Protein AF-A0A7T4QZQ2-F1 (afdb_monomer)

Secondary structure (DSSP, 8-state):
---PPPPPPPHHHHHHHHHHHHHHHHHHHHHHHTGGG-S-HHHHHHHHHHHHHHHTT--HHHHHHHHHHHHHHHHHHHHHHHHHHHHHHHHHHHHHHHHSPPGGG-HHHHHHHHHHHHTT--HHHHHHHHHHHHTHHHHHHHHHHHHHHHHHHHHHHHTTTHHHHHTTHHHHHHHHHHHTTS-SSPP--

Sequence (189 aa):
MVSLAAEPLSSNDVKKWSETRIETHKLQNRFRAQADQYDDVVVAFFAARDRYLQQVGYTRARFEDHERRISEAHDYILNRSDAIADKQERDATLAEAKAAPDPALDPETQEMIAMMRQVGTSEAEIQKMLDAMRRVPDVIAQSNAMMDDVDDQLYARVAPDIPAVEQWREELAMLYDWLAGNRADPPSL

Radius of gyration: 27.15 Å; Cα contacts (8 Å, |Δi|>4): 109; chains: 1; bounding box: 56×38×69 Å

Structure (mmCIF, N/CA/C/O backbone):
data_AF-A0A7T4QZQ2-F1
#
_entry.id   AF-A0A7T4QZQ2-F1
#
loop_
_atom_site.group_PDB
_atom_site.id
_atom_site.type_symbol
_atom_site.label_atom_id
_atom_site.label_alt_id
_atom_site.label_comp_id
_atom_site.label_asym_id
_atom_site.label_entity_id
_atom_site.label_seq_id
_atom_site.pdbx_PDB_ins_code
_atom_site.Cartn_x
_atom_site.Cartn_y
_atom_site.Cartn_z
_atom_site.occupancy
_atom_site.B_iso_or_equiv
_atom_site.auth_seq_id
_atom_site.auth_comp_id
_atom_site.auth_asym_id
_atom_site.auth_atom_id
_atom_site.pdbx_PDB_model_num
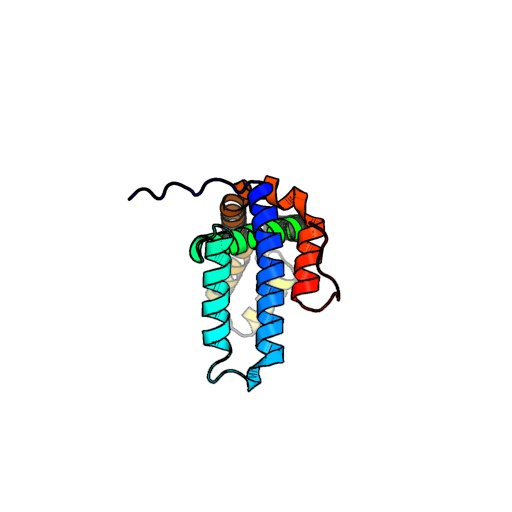ATOM 1 N N . MET A 1 1 ? -25.259 7.387 -9.665 1.00 35.59 1 MET A N 1
ATOM 2 C CA . MET A 1 1 ? -25.071 8.032 -8.349 1.00 35.59 1 MET A CA 1
ATOM 3 C C . MET A 1 1 ? -23.646 8.534 -8.314 1.00 35.59 1 MET A C 1
ATOM 5 O O . MET A 1 1 ? -22.751 7.746 -8.580 1.00 35.59 1 MET A O 1
ATOM 9 N N . VAL A 1 2 ? -23.444 9.832 -8.111 1.00 34.16 2 VAL A N 1
ATOM 10 C CA . VAL A 1 2 ? -22.102 10.399 -7.945 1.00 34.16 2 VAL A CA 1
ATOM 11 C C . VAL A 1 2 ? -21.615 9.932 -6.577 1.00 34.16 2 VAL A C 1
ATOM 13 O O . VAL A 1 2 ? -22.235 10.269 -5.571 1.00 34.16 2 VAL A O 1
ATOM 16 N N . SER A 1 3 ? -20.580 9.094 -6.541 1.00 36.69 3 SER A N 1
ATOM 17 C CA . SER A 1 3 ? -19.872 8.794 -5.299 1.00 36.69 3 SER A CA 1
ATOM 18 C C . SER A 1 3 ? -19.227 10.100 -4.852 1.00 36.69 3 SER A C 1
ATOM 20 O O . SER A 1 3 ? -18.252 10.537 -5.458 1.00 36.69 3 SER A O 1
ATOM 22 N N . LEU A 1 4 ? -19.817 10.777 -3.865 1.00 46.78 4 LEU A N 1
ATOM 23 C CA . LEU A 1 4 ? -19.132 11.863 -3.170 1.00 46.78 4 LEU A CA 1
ATOM 24 C C . LEU A 1 4 ? -17.845 11.254 -2.611 1.00 46.78 4 LEU A C 1
ATOM 26 O O . LEU A 1 4 ? -17.905 10.238 -1.916 1.00 46.78 4 LEU A O 1
ATOM 30 N N . ALA A 1 5 ? -16.693 11.803 -2.995 1.00 59.66 5 ALA A N 1
ATOM 31 C CA . ALA A 1 5 ? -15.424 11.400 -2.408 1.00 59.66 5 ALA A CA 1
ATOM 32 C C . ALA A 1 5 ? -15.560 11.506 -0.883 1.00 59.66 5 ALA A C 1
ATOM 34 O O . ALA A 1 5 ? -16.079 12.507 -0.383 1.00 59.66 5 ALA A O 1
ATOM 35 N N . ALA A 1 6 ? -15.187 10.445 -0.164 1.00 73.94 6 ALA A N 1
ATOM 36 C CA . ALA A 1 6 ? -15.257 10.441 1.289 1.00 73.94 6 ALA A CA 1
ATOM 37 C C . ALA A 1 6 ? -14.428 11.612 1.835 1.00 73.94 6 ALA A C 1
ATOM 39 O O . ALA A 1 6 ? -13.352 11.904 1.311 1.00 73.94 6 ALA A O 1
ATOM 40 N N . GLU A 1 7 ? -14.932 12.291 2.866 1.00 89.19 7 GLU A N 1
ATOM 41 C CA . GLU A 1 7 ? -14.192 13.386 3.493 1.00 89.19 7 GLU A CA 1
ATOM 42 C C . GLU A 1 7 ? -12.823 12.884 3.995 1.00 89.19 7 GLU A C 1
ATOM 44 O O . GLU A 1 7 ? -12.735 11.738 4.468 1.00 89.19 7 GLU A O 1
ATOM 49 N N . PRO A 1 8 ? -11.757 13.701 3.884 1.00 95.75 8 PRO A N 1
ATOM 50 C CA . PRO A 1 8 ? -10.449 13.381 4.451 1.00 95.75 8 PRO A CA 1
ATOM 51 C C . PRO A 1 8 ? -10.553 13.043 5.941 1.00 95.75 8 PRO A C 1
ATOM 53 O O . PRO A 1 8 ? -11.352 13.648 6.659 1.00 95.75 8 PRO A O 1
ATOM 56 N N . LEU A 1 9 ? -9.746 12.093 6.415 1.00 97.12 9 LEU A N 1
ATOM 57 C CA . LEU A 1 9 ? -9.678 11.777 7.838 1.00 97.12 9 LEU A CA 1
ATOM 58 C C . LEU A 1 9 ? -9.201 12.998 8.626 1.00 97.12 9 LEU A C 1
ATOM 60 O O . LEU A 1 9 ? -8.276 13.702 8.225 1.00 97.12 9 LEU A O 1
ATOM 64 N N . SER A 1 10 ? -9.807 13.228 9.789 1.00 97.38 10 SER A N 1
ATOM 65 C CA . SER A 1 10 ? -9.272 14.160 10.777 1.00 97.38 10 SER A CA 1
ATOM 66 C C . SER A 1 10 ? -8.335 13.445 11.754 1.00 97.38 10 SER A C 1
ATOM 68 O O . SER A 1 10 ? -8.429 12.237 11.966 1.00 97.38 10 SER A O 1
ATOM 70 N N . SER A 1 11 ? -7.475 14.201 12.440 1.00 96.75 11 SER A N 1
ATOM 71 C CA . SER A 1 11 ? -6.643 13.666 13.533 1.00 96.75 11 SER A CA 1
ATOM 72 C C . SER A 1 11 ? -7.493 12.993 14.629 1.00 96.75 11 SER A C 1
ATOM 74 O O . SER A 1 11 ? -7.117 11.962 15.185 1.00 96.75 11 SER A O 1
ATOM 76 N N . ASN A 1 12 ? -8.704 13.507 14.877 1.00 97.00 12 ASN A N 1
ATOM 77 C CA . ASN A 1 12 ? -9.645 12.901 15.818 1.00 97.00 12 ASN A CA 1
ATOM 78 C C . ASN A 1 12 ? -10.234 11.573 15.308 1.00 97.00 12 ASN A C 1
ATOM 80 O O . ASN A 1 12 ? -10.523 10.693 16.115 1.00 97.00 12 ASN A O 1
ATOM 84 N N . ASP A 1 13 ? -10.399 11.398 13.993 1.00 97.75 13 ASP A N 1
ATOM 85 C CA . ASP A 1 13 ? -10.819 10.114 13.420 1.00 97.75 13 ASP A CA 1
ATOM 86 C C . ASP A 1 13 ? -9.746 9.039 13.608 1.00 97.75 13 ASP A C 1
ATOM 88 O O . ASP A 1 13 ? -10.092 7.900 13.927 1.00 97.75 13 ASP A O 1
ATOM 92 N N . VAL A 1 14 ? -8.466 9.408 13.461 1.00 98.12 14 VAL A N 1
ATOM 93 C CA . VAL A 1 14 ? -7.322 8.517 13.716 1.00 98.12 14 VAL A CA 1
ATOM 94 C C . VAL A 1 14 ? -7.268 8.144 15.194 1.00 98.12 14 VAL A C 1
ATOM 96 O O . VAL A 1 14 ? -7.277 6.958 15.518 1.00 98.12 14 VAL A O 1
ATOM 99 N N . LYS A 1 15 ? -7.329 9.132 16.099 1.00 97.88 15 LYS A N 1
ATOM 100 C CA . LYS A 1 15 ? -7.370 8.888 17.549 1.00 97.88 15 LYS A CA 1
ATOM 101 C C . LYS A 1 15 ? -8.507 7.944 17.939 1.00 97.88 15 LYS A C 1
ATOM 103 O O . LYS A 1 15 ? -8.277 6.911 18.567 1.00 97.88 15 LYS A O 1
ATOM 108 N N . LYS A 1 16 ? -9.735 8.277 17.529 1.00 97.88 16 LYS A N 1
ATOM 109 C CA . LYS A 1 16 ? -10.936 7.508 17.870 1.00 97.88 16 LYS A CA 1
ATOM 110 C C . LYS A 1 16 ? -10.854 6.079 17.335 1.00 97.88 16 LYS A C 1
ATOM 112 O O . LYS A 1 16 ? -11.243 5.138 18.034 1.00 97.88 16 LYS A O 1
ATOM 117 N N . TRP A 1 17 ? -10.370 5.901 16.105 1.00 98.38 17 TRP A N 1
ATOM 118 C CA . TRP A 1 17 ? -10.170 4.574 15.532 1.00 98.38 17 TRP A CA 1
ATOM 119 C C . TRP A 1 17 ? -9.147 3.775 16.342 1.00 98.38 17 TRP A C 1
ATOM 121 O O . TRP A 1 17 ? -9.448 2.646 16.725 1.00 98.38 17 TRP A O 1
ATOM 131 N N . SER A 1 18 ? -8.000 4.368 16.676 1.00 98.38 18 SER A N 1
ATOM 132 C CA . SER A 1 18 ? -6.930 3.707 17.425 1.00 98.38 18 SER A CA 1
ATOM 133 C C . SER A 1 18 ? -7.387 3.268 18.824 1.00 98.38 18 SER A C 1
ATOM 135 O O . SER A 1 18 ? -7.202 2.108 19.196 1.00 98.38 18 SER A O 1
ATOM 137 N N . GLU A 1 19 ? -8.086 4.131 19.570 1.00 98.00 19 GLU A N 1
ATOM 138 C CA . GLU A 1 19 ? -8.694 3.781 20.866 1.00 98.00 19 GLU A CA 1
ATOM 139 C C . GLU A 1 19 ? -9.699 2.624 20.724 1.00 98.00 19 GLU A C 1
ATOM 141 O O . GLU A 1 19 ? -9.667 1.641 21.470 1.00 98.00 19 GLU A O 1
ATOM 146 N N . THR A 1 20 ? -10.558 2.694 19.705 1.00 98.38 20 THR A N 1
ATOM 147 C CA . THR A 1 20 ? -11.547 1.646 19.414 1.00 98.38 20 THR A CA 1
ATOM 148 C C . THR A 1 20 ? -10.864 0.330 19.020 1.00 98.38 20 THR A C 1
ATOM 150 O O . THR A 1 20 ? -11.303 -0.757 19.414 1.00 98.38 20 THR A O 1
ATOM 153 N N . ARG A 1 21 ? -9.760 0.384 18.267 1.00 98.25 21 ARG A N 1
ATOM 154 C CA . ARG A 1 21 ? -8.992 -0.793 17.849 1.00 98.25 21 ARG A CA 1
ATOM 155 C C . ARG A 1 21 ? -8.341 -1.486 19.042 1.00 98.25 21 ARG A C 1
ATOM 157 O O . ARG A 1 21 ? -8.390 -2.717 19.111 1.00 98.25 21 ARG A O 1
ATOM 164 N N . ILE A 1 22 ? -7.816 -0.717 19.997 1.00 98.19 22 ILE A N 1
ATOM 165 C CA . ILE A 1 22 ? -7.279 -1.235 21.261 1.00 98.19 22 ILE A CA 1
ATOM 166 C C . ILE A 1 22 ? -8.357 -2.000 22.028 1.00 98.19 22 ILE A C 1
ATOM 168 O O . ILE A 1 22 ? -8.152 -3.156 22.404 1.00 98.19 22 ILE A O 1
ATOM 172 N N . GLU A 1 23 ? -9.527 -1.399 22.227 1.00 98.06 23 GLU A N 1
ATOM 173 C CA . GLU A 1 23 ? -10.595 -2.024 23.011 1.00 98.06 23 GLU A CA 1
ATOM 174 C C . GLU A 1 23 ? -11.196 -3.252 22.318 1.00 98.06 23 GLU A C 1
ATOM 176 O O . GLU A 1 23 ? -11.445 -4.273 22.964 1.00 98.06 23 GLU A O 1
ATOM 181 N N . THR A 1 24 ? -11.350 -3.222 20.993 1.00 98.00 24 THR A N 1
ATOM 182 C CA . THR A 1 24 ? -11.796 -4.400 20.232 1.00 98.00 24 THR A CA 1
ATOM 183 C C . THR A 1 24 ? -10.759 -5.527 20.234 1.00 98.00 24 THR A C 1
ATOM 185 O O . THR A 1 24 ? -11.146 -6.695 20.268 1.00 98.00 24 THR A O 1
ATOM 188 N N . HIS A 1 25 ? -9.458 -5.218 20.270 1.00 97.62 25 HIS A N 1
ATOM 189 C CA . HIS A 1 25 ? -8.406 -6.227 20.434 1.00 97.62 25 HIS A CA 1
ATOM 190 C C . HIS A 1 25 ? -8.401 -6.829 21.848 1.00 97.62 25 HIS A C 1
ATOM 192 O O . HIS A 1 25 ? -8.364 -8.050 22.005 1.00 97.62 25 HIS A O 1
ATOM 198 N N . LYS A 1 26 ? -8.542 -6.006 22.897 1.00 97.06 26 LYS A N 1
ATOM 199 C CA . LYS A 1 26 ? -8.729 -6.501 24.273 1.00 97.06 26 LYS A CA 1
ATOM 200 C C . LYS A 1 26 ? -9.968 -7.392 24.379 1.00 97.06 26 LYS A C 1
ATOM 202 O O . LYS A 1 26 ? -9.917 -8.446 25.010 1.00 97.06 26 LYS A O 1
ATOM 207 N N . LEU A 1 27 ? -11.073 -6.996 23.742 1.00 97.69 27 LEU A N 1
ATOM 208 C CA . LEU A 1 27 ? -12.294 -7.795 23.663 1.00 97.69 27 LEU A CA 1
ATOM 209 C C . LEU A 1 27 ? -12.018 -9.151 23.002 1.00 97.69 27 LEU A C 1
ATOM 211 O O . LEU A 1 27 ? -12.367 -10.175 23.581 1.00 97.69 27 LEU A O 1
ATOM 215 N N . GLN A 1 28 ? -11.339 -9.168 21.853 1.00 97.25 28 GLN A N 1
ATOM 216 C CA . GLN A 1 28 ? -10.946 -10.396 21.158 1.00 97.25 28 GLN A CA 1
ATOM 217 C C . GLN A 1 28 ? -10.132 -11.328 22.065 1.00 97.25 28 GLN A C 1
ATOM 219 O O . GLN A 1 28 ? -10.443 -12.515 22.166 1.00 97.25 28 GLN A O 1
ATOM 224 N N . ASN A 1 29 ? -9.140 -10.789 22.778 1.00 95.81 29 ASN A N 1
ATOM 225 C CA . ASN A 1 29 ? -8.300 -11.569 23.687 1.00 95.81 29 ASN A CA 1
ATOM 226 C C . ASN A 1 29 ? -9.095 -12.142 24.870 1.00 95.81 29 ASN A C 1
ATOM 228 O O . ASN A 1 29 ? -8.867 -13.291 25.247 1.00 95.81 29 ASN A O 1
ATOM 232 N N . ARG A 1 30 ? -10.075 -11.403 25.415 1.00 97.25 30 ARG A N 1
ATOM 233 C CA . ARG A 1 30 ? -10.984 -11.930 26.452 1.00 97.25 30 ARG A CA 1
ATOM 234 C C . ARG A 1 30 ? -11.826 -13.097 25.944 1.00 97.25 30 ARG A C 1
ATOM 236 O O . ARG A 1 30 ? -11.889 -14.119 26.617 1.00 97.25 30 ARG A O 1
ATOM 243 N N . PHE A 1 31 ? -12.428 -12.965 24.762 1.00 97.75 31 PHE A N 1
ATOM 244 C CA . PHE A 1 31 ? -13.213 -14.046 24.157 1.00 97.75 31 PHE A CA 1
ATOM 245 C C . PHE A 1 31 ? -12.347 -15.277 23.884 1.00 97.75 31 PHE A C 1
ATOM 247 O O . PHE A 1 31 ? -12.744 -16.388 24.211 1.00 97.75 31 PHE A O 1
ATOM 254 N N . ARG A 1 32 ? -11.124 -15.082 23.378 1.00 95.06 32 ARG A N 1
ATOM 255 C CA . ARG A 1 32 ? -10.160 -16.171 23.179 1.00 95.06 32 ARG A CA 1
ATOM 256 C C . ARG A 1 32 ? -9.792 -16.878 24.489 1.00 95.06 32 ARG A C 1
ATOM 258 O O . ARG A 1 32 ? -9.688 -18.099 24.497 1.00 95.06 32 ARG A O 1
ATOM 265 N N . ALA A 1 33 ? -9.597 -16.136 25.579 1.00 96.62 33 ALA A N 1
ATOM 266 C CA . ALA A 1 33 ? -9.272 -16.700 26.891 1.00 96.62 33 ALA A CA 1
ATOM 267 C C . ALA A 1 33 ? -10.441 -17.462 27.544 1.00 96.62 33 ALA A C 1
ATOM 269 O O . ALA A 1 33 ? -10.207 -18.287 28.419 1.00 96.62 33 ALA A O 1
ATOM 270 N N . GLN A 1 34 ? -11.676 -17.182 27.124 1.00 96.12 34 GLN A N 1
ATOM 271 C CA . GLN A 1 34 ? -12.913 -17.787 27.633 1.00 96.12 34 GLN A CA 1
ATOM 272 C C . GLN A 1 34 ? -13.595 -18.657 26.571 1.00 96.12 34 GLN A C 1
ATOM 274 O O . GLN A 1 34 ? -14.813 -18.820 26.593 1.00 96.12 34 GLN A O 1
ATOM 279 N N . ALA A 1 35 ? -12.839 -19.152 25.587 1.00 95.56 35 ALA A N 1
ATOM 280 C CA . ALA A 1 35 ? -13.405 -19.820 24.417 1.00 95.56 35 ALA A CA 1
ATOM 281 C C . ALA A 1 35 ? -14.231 -21.067 24.778 1.00 95.56 35 ALA A C 1
ATOM 283 O O . ALA A 1 35 ? -15.166 -21.400 24.062 1.00 95.56 35 ALA A O 1
ATOM 284 N N . ASP A 1 36 ? -13.922 -21.711 25.903 1.00 97.00 36 ASP A N 1
ATOM 285 C CA . ASP A 1 36 ? -14.636 -22.856 26.473 1.00 97.00 36 ASP A CA 1
ATOM 286 C C . ASP A 1 36 ? -16.057 -22.531 26.969 1.00 97.00 36 ASP A C 1
ATOM 288 O O . ASP A 1 36 ? -16.857 -23.439 27.178 1.00 97.00 36 ASP A O 1
ATOM 292 N N . GLN A 1 37 ? -16.390 -21.249 27.137 1.00 96.25 37 GLN A N 1
ATOM 293 C CA . GLN A 1 37 ? -17.698 -20.788 27.617 1.00 96.25 37 GLN A CA 1
ATOM 294 C C . GLN A 1 37 ? -18.712 -20.552 26.489 1.00 96.25 37 GLN A C 1
ATOM 296 O O . GLN A 1 37 ? -19.849 -20.162 26.761 1.00 96.25 37 GLN A O 1
ATOM 301 N N . TYR A 1 38 ? -18.313 -20.748 25.230 1.00 95.00 38 TYR A N 1
ATOM 302 C CA . TYR A 1 38 ? -19.130 -20.448 24.059 1.00 95.00 38 TYR A CA 1
ATOM 303 C C . TYR A 1 38 ? -19.175 -21.644 23.109 1.00 95.00 38 TYR A C 1
ATOM 305 O O . TYR A 1 38 ? -18.139 -22.220 22.790 1.00 95.00 38 TYR A O 1
ATOM 313 N N . ASP A 1 39 ? -20.361 -21.944 22.575 1.00 94.44 39 ASP A N 1
ATOM 314 C CA . ASP A 1 39 ? -20.509 -22.929 21.493 1.00 94.44 39 ASP A CA 1
ATOM 315 C C . ASP A 1 39 ? -19.784 -22.467 20.215 1.00 94.44 39 ASP A C 1
ATOM 317 O O . ASP A 1 39 ? -19.160 -23.259 19.514 1.00 94.44 39 ASP A O 1
ATOM 321 N N . ASP A 1 40 ? -19.842 -21.159 19.936 1.00 96.56 40 ASP A N 1
ATOM 322 C CA . ASP A 1 40 ? -19.108 -20.499 18.857 1.00 96.56 40 ASP A CA 1
ATOM 323 C C . ASP A 1 40 ? -18.536 -19.161 19.351 1.00 96.56 40 ASP A C 1
ATOM 325 O O . ASP A 1 40 ? -19.195 -18.113 19.353 1.00 96.56 40 ASP A O 1
ATOM 329 N N . VAL A 1 41 ? -17.276 -19.203 19.791 1.00 96.62 41 VAL A N 1
ATOM 330 C CA . VAL A 1 41 ? -16.543 -18.029 20.288 1.00 96.62 41 VAL A CA 1
ATOM 331 C C . VAL A 1 41 ? -16.380 -16.941 19.220 1.00 96.62 41 VAL A C 1
ATOM 333 O O . VAL A 1 41 ? -16.315 -15.757 19.556 1.00 96.62 41 VAL A O 1
ATOM 336 N N . VAL A 1 42 ? -16.343 -17.308 17.935 1.00 96.25 42 VAL A N 1
ATOM 337 C CA . VAL A 1 42 ? -16.152 -16.362 16.829 1.00 96.25 42 VAL A CA 1
ATOM 338 C C . VAL A 1 42 ? -17.422 -15.542 16.632 1.00 96.25 42 VAL A C 1
ATOM 340 O O . VAL A 1 42 ? -17.364 -14.310 16.630 1.00 96.25 42 VAL A O 1
ATOM 343 N N . VAL A 1 43 ? -18.579 -16.203 16.539 1.00 97.19 43 VAL A N 1
ATOM 344 C CA . VAL A 1 43 ? -19.884 -15.528 16.443 1.00 97.19 43 VAL A CA 1
ATOM 345 C C . VAL A 1 43 ? -20.136 -14.660 17.676 1.00 97.19 43 VAL A C 1
ATOM 347 O O . VAL A 1 43 ? -20.549 -13.503 17.543 1.00 97.19 43 VAL A O 1
ATOM 350 N N . ALA A 1 44 ? -19.835 -15.177 18.871 1.00 97.19 44 ALA A N 1
ATOM 351 C CA . ALA A 1 44 ? -20.013 -14.439 20.116 1.00 97.19 44 ALA A CA 1
ATOM 352 C C . ALA A 1 44 ? -19.133 -13.173 20.173 1.00 97.19 44 ALA A C 1
ATOM 354 O O . ALA A 1 44 ? -19.620 -12.097 20.537 1.00 97.19 44 ALA A O 1
ATOM 355 N N . PHE A 1 45 ? -17.871 -13.269 19.737 1.00 97.69 45 PHE A N 1
ATOM 356 C CA . PHE A 1 45 ? -16.967 -12.125 19.634 1.00 97.69 45 PHE A CA 1
ATOM 357 C C . PHE A 1 45 ? -17.489 -11.062 18.662 1.00 97.69 45 PHE A C 1
ATOM 359 O O . PHE A 1 45 ? -17.565 -9.892 19.037 1.00 97.69 45 PHE A O 1
ATOM 366 N N . PHE A 1 46 ? -17.870 -11.433 17.435 1.00 96.62 46 PHE A N 1
ATOM 367 C CA . PHE A 1 46 ? -18.340 -10.451 16.451 1.00 96.62 46 PHE A CA 1
ATOM 368 C C . PHE A 1 46 ? -19.630 -9.756 16.903 1.00 96.62 46 PHE A C 1
ATOM 370 O O . PHE A 1 46 ? -19.741 -8.539 16.762 1.00 96.62 46 PHE A O 1
ATOM 377 N N . ALA A 1 47 ? -20.554 -10.481 17.542 1.00 97.06 47 ALA A N 1
ATOM 378 C CA . ALA A 1 47 ? -21.748 -9.879 18.132 1.00 97.06 47 ALA A CA 1
ATOM 379 C C . ALA A 1 47 ? -21.405 -8.871 19.246 1.00 97.06 47 ALA A C 1
ATOM 381 O O . ALA A 1 47 ? -22.012 -7.801 19.330 1.00 97.06 47 ALA A O 1
ATOM 382 N N . ALA A 1 48 ? -20.426 -9.183 20.101 1.00 97.94 48 ALA A N 1
ATOM 383 C CA . ALA A 1 48 ? -19.966 -8.268 21.143 1.00 97.94 48 ALA A CA 1
ATOM 384 C C . ALA A 1 48 ? -19.229 -7.050 20.564 1.00 97.94 48 ALA A C 1
ATOM 386 O O . ALA A 1 48 ? -19.446 -5.926 21.021 1.00 97.94 48 ALA A O 1
ATOM 387 N N . ARG A 1 49 ? -18.400 -7.257 19.535 1.00 98.06 49 ARG A N 1
ATOM 388 C CA . ARG A 1 49 ? -17.674 -6.196 18.833 1.00 98.06 49 ARG A CA 1
ATOM 389 C C . ARG A 1 49 ? -18.638 -5.211 18.189 1.00 98.06 49 ARG A C 1
ATOM 391 O O . ARG A 1 49 ? -18.499 -4.015 18.408 1.00 98.06 49 ARG A O 1
ATOM 398 N N . ASP A 1 50 ? -19.637 -5.696 17.459 1.00 97.81 50 ASP A N 1
ATOM 399 C CA . ASP A 1 50 ? -20.601 -4.831 16.776 1.00 97.81 50 ASP A CA 1
ATOM 400 C C . ASP A 1 50 ? -21.429 -4.004 17.774 1.00 97.81 50 ASP A C 1
ATOM 402 O O . ASP A 1 50 ? -21.657 -2.815 17.548 1.00 97.81 50 ASP A O 1
ATOM 406 N N . ARG A 1 51 ? -21.801 -4.583 18.926 1.00 98.19 51 ARG A N 1
ATOM 407 C CA . ARG A 1 51 ? -22.432 -3.830 20.027 1.00 98.19 51 ARG A CA 1
ATOM 408 C C . ARG A 1 51 ? -21.513 -2.742 20.579 1.00 98.19 51 ARG A C 1
ATOM 410 O O . ARG A 1 51 ? -21.966 -1.619 20.781 1.00 98.19 51 ARG A O 1
ATOM 417 N N . TYR A 1 52 ? -20.241 -3.058 20.817 1.00 98.44 52 TYR A N 1
ATOM 418 C CA . TYR A 1 52 ? -19.271 -2.078 21.304 1.00 98.44 52 TYR A CA 1
ATOM 419 C C . TYR A 1 52 ? -19.069 -0.936 20.298 1.00 98.44 52 TYR A C 1
ATOM 421 O O . TYR A 1 52 ? -19.148 0.229 20.678 1.00 98.44 52 TYR A O 1
ATOM 429 N N . LEU A 1 53 ? -18.900 -1.255 19.009 1.00 98.38 53 LEU A N 1
ATOM 430 C CA . LEU A 1 53 ? -18.774 -0.257 17.943 1.00 98.38 53 LEU A CA 1
ATOM 431 C C . LEU A 1 53 ? -19.969 0.704 17.938 1.00 98.38 53 LEU A C 1
ATOM 433 O O . LEU A 1 53 ? -19.772 1.918 17.929 1.00 98.38 53 LEU A O 1
ATOM 437 N N . GLN A 1 54 ? -21.197 0.186 18.039 1.00 97.75 54 GLN A N 1
ATOM 438 C CA . GLN A 1 54 ? -22.400 1.021 18.122 1.00 97.75 54 GLN A CA 1
ATOM 439 C C . GLN A 1 54 ? -22.387 1.955 19.341 1.00 97.75 54 GLN A C 1
ATOM 441 O O . GLN A 1 54 ? -22.737 3.127 19.209 1.00 97.75 54 GLN A O 1
ATOM 446 N N . GLN A 1 55 ? -21.945 1.476 20.509 1.00 98.12 55 GLN A N 1
ATOM 447 C CA . GLN A 1 55 ? -21.863 2.282 21.736 1.00 98.12 55 GLN A CA 1
ATOM 448 C C . GLN A 1 55 ? -20.886 3.455 21.612 1.00 98.12 55 GLN A C 1
ATOM 450 O O . GLN A 1 55 ? -21.162 4.534 22.129 1.00 98.12 55 GLN A O 1
ATOM 455 N N . VAL A 1 56 ? -19.772 3.271 20.899 1.00 97.62 56 VAL A N 1
ATOM 456 C CA . VAL A 1 56 ? -18.782 4.335 20.660 1.00 97.62 56 VAL A CA 1
ATOM 457 C C . VAL A 1 56 ? -19.083 5.160 19.400 1.00 97.62 56 VAL A C 1
ATOM 459 O O . VAL A 1 56 ? -18.274 5.983 18.965 1.00 97.62 56 VAL A O 1
ATOM 462 N N . GLY A 1 57 ? -20.257 4.974 18.791 1.00 97.06 57 GLY A N 1
ATOM 463 C CA . GLY A 1 57 ? -20.693 5.735 17.621 1.00 97.06 57 GLY A CA 1
ATOM 464 C C . GLY A 1 57 ? -19.953 5.366 16.333 1.00 97.06 57 GLY A C 1
ATOM 465 O O . GLY A 1 57 ? -19.713 6.236 15.494 1.00 97.06 57 GLY A O 1
ATOM 466 N N . TYR A 1 58 ? -19.559 4.101 16.186 1.00 97.69 58 TYR A N 1
ATOM 467 C CA . TYR A 1 58 ? -19.107 3.506 14.932 1.00 97.69 58 TYR A CA 1
ATOM 468 C C . TYR A 1 58 ? -20.179 2.582 14.353 1.00 97.69 58 TYR A C 1
ATOM 470 O O . TYR A 1 58 ? -20.786 1.769 15.048 1.00 97.69 58 TYR A O 1
ATOM 478 N N . THR A 1 59 ? -20.355 2.650 13.035 1.00 96.50 59 THR A N 1
ATOM 479 C CA . THR A 1 59 ? -20.843 1.490 12.286 1.00 96.50 59 THR A CA 1
ATOM 480 C C . THR A 1 59 ? -19.652 0.592 11.968 1.00 96.50 59 THR A C 1
ATOM 482 O O . THR A 1 59 ? -18.523 1.075 11.849 1.00 96.50 59 THR A O 1
ATOM 485 N N . ARG A 1 60 ? -19.899 -0.707 11.775 1.00 95.44 60 ARG A N 1
ATOM 486 C CA . ARG A 1 60 ? -18.861 -1.649 11.338 1.00 95.44 60 ARG A CA 1
ATOM 487 C C . ARG A 1 60 ? -18.169 -1.181 10.054 1.00 95.44 60 ARG A C 1
ATOM 489 O O . ARG A 1 60 ? -16.949 -1.108 10.022 1.00 95.44 60 ARG A O 1
ATOM 496 N N . ALA A 1 61 ? -18.953 -0.780 9.052 1.00 96.38 61 ALA A N 1
ATOM 497 C CA . ALA A 1 61 ? -18.429 -0.307 7.772 1.00 96.38 61 ALA A CA 1
ATOM 498 C C . ALA A 1 61 ? -17.525 0.927 7.920 1.00 96.38 61 ALA A C 1
ATOM 500 O O . ALA A 1 61 ? -16.474 0.986 7.295 1.00 96.38 61 ALA A O 1
ATOM 501 N N . ARG A 1 62 ? -17.890 1.897 8.774 1.00 96.56 62 ARG A N 1
ATOM 502 C CA . ARG A 1 62 ? -17.048 3.081 9.009 1.00 96.56 62 ARG A CA 1
ATOM 503 C C . ARG A 1 62 ? -15.760 2.725 9.755 1.00 96.56 62 ARG A C 1
ATOM 505 O O . ARG A 1 62 ? -14.721 3.300 9.465 1.00 96.56 62 ARG A O 1
ATOM 512 N N . PHE A 1 63 ? -15.825 1.800 10.710 1.00 97.88 63 PHE A N 1
ATOM 513 C CA . PHE A 1 63 ? -14.639 1.340 11.433 1.00 97.88 63 PHE A CA 1
ATOM 514 C C . PHE A 1 63 ? -13.647 0.622 10.503 1.00 97.88 63 PHE A C 1
ATOM 516 O O . PHE A 1 63 ? -12.460 0.928 10.535 1.00 97.88 63 PHE A O 1
ATOM 523 N N . GLU A 1 64 ? -14.145 -0.275 9.647 1.00 97.00 64 GLU A N 1
ATOM 524 C CA . GLU A 1 64 ? -13.335 -1.009 8.661 1.00 97.00 64 GLU A CA 1
ATOM 525 C C . GLU A 1 64 ? -12.791 -0.078 7.556 1.00 97.00 64 GLU A C 1
ATOM 527 O O . GLU A 1 64 ? -11.649 -0.235 7.132 1.00 97.00 64 GLU A O 1
ATOM 532 N N . ASP A 1 65 ? -13.548 0.943 7.128 1.00 97.19 65 ASP A N 1
ATOM 533 C CA . ASP A 1 65 ? -13.033 1.956 6.192 1.00 97.19 65 ASP A CA 1
ATOM 534 C C . ASP A 1 65 ? -11.933 2.826 6.820 1.00 97.19 65 ASP A C 1
ATOM 536 O O . ASP A 1 65 ? -10.907 3.055 6.182 1.00 97.19 65 ASP A O 1
ATOM 540 N N . HIS A 1 66 ? -12.097 3.265 8.075 1.00 98.19 66 HIS A N 1
ATOM 541 C CA . HIS A 1 66 ? -11.035 3.982 8.789 1.00 98.19 66 HIS A CA 1
ATOM 542 C C . HIS A 1 66 ? -9.778 3.113 8.930 1.00 98.19 66 HIS A C 1
ATOM 544 O O . HIS A 1 66 ? -8.691 3.614 8.674 1.00 98.19 66 HIS A O 1
ATOM 550 N N . GLU A 1 67 ? -9.915 1.826 9.280 1.00 97.81 67 GLU A N 1
ATOM 551 C CA . GLU A 1 67 ? -8.784 0.886 9.360 1.00 97.81 67 GLU A CA 1
ATOM 552 C C . GLU A 1 67 ? -8.015 0.840 8.043 1.00 97.81 67 GLU A C 1
ATOM 554 O O . GLU A 1 67 ? -6.816 1.103 8.033 1.00 9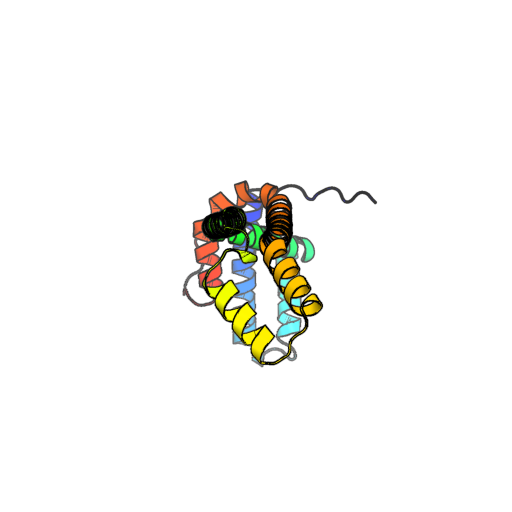7.81 67 GLU A O 1
ATOM 559 N N . ARG A 1 68 ? -8.718 0.599 6.931 1.00 97.62 68 ARG A N 1
ATOM 560 C CA . ARG A 1 68 ? -8.115 0.541 5.597 1.00 97.62 68 ARG A CA 1
ATOM 561 C C . ARG A 1 68 ? -7.405 1.847 5.225 1.00 97.62 68 ARG A C 1
ATOM 563 O O . ARG A 1 68 ? -6.284 1.820 4.733 1.00 97.62 68 ARG A O 1
ATOM 570 N N . ARG A 1 69 ? -8.050 2.999 5.431 1.00 97.88 69 ARG A N 1
ATOM 571 C CA . ARG A 1 69 ? -7.485 4.313 5.073 1.00 97.88 69 ARG A CA 1
ATOM 572 C C . ARG A 1 69 ? -6.259 4.657 5.915 1.00 97.88 69 ARG A C 1
ATOM 574 O O . ARG A 1 69 ? -5.258 5.118 5.375 1.00 97.88 69 ARG A O 1
ATOM 581 N N . ILE A 1 70 ? -6.326 4.397 7.222 1.00 98.25 70 ILE A N 1
ATOM 582 C CA . ILE A 1 70 ? -5.217 4.633 8.151 1.00 98.25 70 ILE A CA 1
ATOM 583 C C . ILE A 1 70 ? -4.050 3.701 7.832 1.00 98.25 70 ILE A C 1
ATOM 585 O O . ILE A 1 70 ? -2.919 4.175 7.782 1.00 98.25 70 ILE A O 1
ATOM 589 N N . SER A 1 71 ? -4.299 2.410 7.578 1.00 96.88 71 SER A N 1
ATOM 590 C CA . SER A 1 71 ? -3.239 1.462 7.223 1.00 96.88 71 SER A CA 1
ATOM 591 C C . SER A 1 71 ? -2.586 1.821 5.892 1.00 96.88 71 SER A C 1
ATOM 593 O O . SER A 1 71 ? -1.370 1.924 5.831 1.00 96.88 71 SER A O 1
ATOM 595 N N . GLU A 1 72 ? -3.371 2.106 4.847 1.00 96.06 72 GLU A N 1
ATOM 596 C CA . GLU A 1 72 ? -2.830 2.479 3.534 1.00 96.06 72 GLU A CA 1
ATOM 597 C C . GLU A 1 72 ? -1.988 3.763 3.595 1.00 96.06 72 GLU A C 1
ATOM 599 O O . GLU A 1 72 ? -0.908 3.819 3.009 1.00 96.06 72 GLU A O 1
ATOM 604 N N . ALA A 1 73 ? -2.455 4.795 4.305 1.00 97.25 73 ALA A N 1
ATOM 605 C CA . ALA A 1 73 ? -1.696 6.031 4.467 1.00 97.25 73 ALA A CA 1
ATOM 606 C C . ALA A 1 73 ? -0.434 5.820 5.317 1.00 97.25 73 ALA A C 1
ATOM 608 O O . ALA A 1 73 ? 0.627 6.324 4.960 1.00 97.25 73 ALA A O 1
ATOM 609 N N . HIS A 1 74 ? -0.524 5.055 6.407 1.00 96.94 74 HIS A N 1
ATOM 610 C CA . HIS A 1 74 ? 0.621 4.734 7.257 1.00 96.94 74 HIS A CA 1
ATOM 611 C C . HIS A 1 74 ? 1.691 3.947 6.488 1.00 96.94 74 HIS A C 1
ATOM 613 O O . HIS A 1 74 ? 2.865 4.316 6.519 1.00 96.94 74 HIS A O 1
ATOM 619 N N . ASP A 1 75 ? 1.287 2.923 5.736 1.00 94.88 75 ASP A N 1
ATOM 620 C CA . ASP A 1 75 ? 2.188 2.123 4.907 1.00 94.88 75 ASP A CA 1
ATOM 621 C C . ASP A 1 75 ? 2.823 2.973 3.802 1.00 94.88 75 ASP A C 1
ATOM 623 O O . ASP A 1 75 ? 4.020 2.853 3.544 1.00 94.88 75 ASP A O 1
ATOM 627 N N . TYR A 1 76 ? 2.062 3.881 3.182 1.00 94.75 76 TYR A N 1
ATOM 628 C CA . TYR A 1 76 ? 2.617 4.821 2.210 1.00 94.75 76 TYR A CA 1
ATOM 629 C C . TYR A 1 76 ? 3.687 5.718 2.841 1.00 94.75 76 TYR A C 1
ATOM 631 O O . TYR A 1 76 ? 4.768 5.870 2.279 1.00 94.75 76 TYR A O 1
ATOM 639 N N . ILE A 1 77 ? 3.421 6.288 4.020 1.00 94.12 77 ILE A N 1
ATOM 640 C CA . ILE A 1 77 ? 4.370 7.150 4.740 1.00 94.12 77 ILE A CA 1
ATOM 641 C C . ILE A 1 77 ? 5.657 6.386 5.075 1.00 94.12 77 ILE A C 1
ATOM 643 O O . ILE A 1 77 ? 6.750 6.923 4.892 1.00 94.12 77 ILE A O 1
ATOM 647 N N . LEU A 1 78 ? 5.545 5.135 5.535 1.00 92.44 78 LEU A N 1
ATOM 648 C CA . LEU A 1 78 ? 6.701 4.301 5.866 1.00 92.44 78 LEU A CA 1
ATOM 649 C C . LEU A 1 78 ? 7.555 3.957 4.643 1.00 92.44 78 LEU A C 1
ATOM 651 O O . LEU A 1 78 ? 8.777 4.053 4.719 1.00 92.44 78 LEU A O 1
ATOM 655 N N . ASN A 1 79 ? 6.920 3.602 3.527 1.00 92.31 79 ASN A N 1
ATOM 656 C CA . ASN A 1 79 ? 7.613 3.091 2.342 1.00 92.31 79 ASN A CA 1
ATOM 657 C C . ASN A 1 79 ? 7.948 4.179 1.309 1.00 92.31 79 ASN A C 1
ATOM 659 O O . ASN A 1 79 ? 8.560 3.890 0.284 1.00 92.31 79 ASN A O 1
ATOM 663 N N . ARG A 1 80 ? 7.568 5.444 1.546 1.00 88.50 80 ARG A N 1
ATOM 664 C CA . ARG A 1 80 ? 7.749 6.535 0.574 1.00 88.50 80 ARG A CA 1
ATOM 665 C C . ARG A 1 80 ? 9.203 6.724 0.147 1.00 88.50 80 ARG A C 1
ATOM 667 O O . ARG A 1 80 ? 9.460 7.000 -1.021 1.00 88.50 80 ARG A O 1
ATOM 674 N N . SER A 1 81 ? 10.141 6.628 1.087 1.00 88.38 81 SER A N 1
ATOM 675 C CA . SER A 1 81 ? 11.569 6.792 0.791 1.00 88.38 81 SER A CA 1
ATOM 676 C C . SER A 1 81 ? 12.082 5.680 -0.120 1.00 88.38 81 SER A C 1
ATOM 678 O O . SER A 1 81 ? 12.784 5.974 -1.086 1.00 88.38 81 SER A O 1
ATOM 680 N N . ASP A 1 82 ? 11.676 4.440 0.148 1.00 91.06 82 ASP A N 1
ATOM 681 C CA . ASP A 1 82 ? 12.051 3.274 -0.653 1.00 91.06 82 ASP A CA 1
ATOM 682 C C . ASP A 1 82 ? 11.437 3.375 -2.054 1.00 91.06 82 ASP A C 1
ATOM 684 O O . ASP A 1 82 ? 12.149 3.261 -3.043 1.00 91.06 82 ASP A O 1
ATOM 688 N N . ALA A 1 83 ? 10.161 3.763 -2.161 1.00 88.31 83 ALA A N 1
ATOM 689 C CA . ALA A 1 83 ? 9.505 3.991 -3.451 1.00 88.31 83 ALA A CA 1
ATOM 690 C C . ALA A 1 83 ? 10.206 5.072 -4.302 1.00 88.31 83 ALA A C 1
ATOM 692 O O . ALA A 1 83 ? 10.314 4.945 -5.524 1.00 88.31 83 ALA A O 1
ATOM 693 N N . ILE A 1 84 ? 10.713 6.140 -3.670 1.00 91.00 84 ILE A N 1
ATOM 694 C CA . ILE A 1 84 ? 11.502 7.173 -4.361 1.00 91.00 84 ILE A CA 1
ATOM 695 C C . ILE A 1 84 ? 12.842 6.605 -4.842 1.00 91.00 84 ILE A C 1
ATOM 697 O O . ILE A 1 84 ? 13.247 6.903 -5.967 1.00 91.00 84 ILE A O 1
ATOM 701 N N . ALA A 1 85 ? 13.529 5.814 -4.016 1.00 94.06 85 ALA A N 1
ATOM 702 C CA . ALA A 1 85 ? 14.797 5.189 -4.383 1.00 94.06 85 ALA A CA 1
ATOM 703 C C . ALA A 1 85 ? 14.616 4.197 -5.545 1.00 94.06 85 ALA A C 1
ATOM 705 O O . ALA A 1 85 ? 15.327 4.296 -6.545 1.00 94.06 85 ALA A O 1
ATOM 706 N N . ASP A 1 86 ? 13.599 3.339 -5.473 1.00 93.50 86 ASP A N 1
ATOM 707 C CA . ASP A 1 86 ? 13.251 2.389 -6.530 1.00 93.50 86 ASP A CA 1
ATOM 708 C C . ASP A 1 86 ? 12.968 3.114 -7.847 1.00 93.50 86 ASP A C 1
ATOM 710 O O . ASP A 1 86 ? 13.414 2.694 -8.915 1.00 93.50 86 ASP A O 1
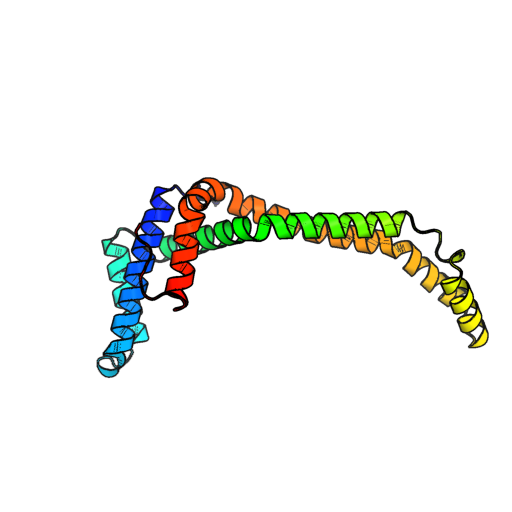ATOM 714 N N . LYS A 1 87 ? 12.248 4.243 -7.798 1.00 94.62 87 LYS A N 1
ATOM 715 C CA . LYS A 1 87 ? 11.997 5.055 -8.992 1.00 94.62 87 LYS A CA 1
ATOM 716 C C . LYS A 1 87 ? 13.291 5.597 -9.597 1.00 94.62 87 LYS A C 1
ATOM 718 O O . LYS A 1 87 ? 13.471 5.526 -10.811 1.00 94.62 87 LYS A O 1
ATOM 723 N N . GLN A 1 88 ? 14.201 6.107 -8.770 1.00 95.31 88 GLN A N 1
ATOM 724 C CA . GLN A 1 88 ? 15.496 6.603 -9.238 1.00 95.31 88 GLN A CA 1
ATOM 725 C C . GLN A 1 88 ? 16.327 5.495 -9.899 1.00 95.31 88 GLN A C 1
ATOM 727 O O . GLN A 1 88 ? 16.947 5.740 -10.933 1.00 95.31 88 GLN A O 1
ATOM 732 N N . GLU A 1 89 ? 16.307 4.279 -9.351 1.00 97.06 89 GLU A N 1
ATOM 733 C CA . GLU A 1 89 ? 16.986 3.119 -9.938 1.00 97.06 89 GLU A CA 1
ATOM 734 C C . GLU A 1 89 ? 16.372 2.714 -11.288 1.00 97.06 89 GLU A C 1
ATOM 736 O O . GLU A 1 89 ? 17.094 2.493 -12.268 1.00 97.06 89 GLU A O 1
ATOM 741 N N . ARG A 1 90 ? 15.036 2.687 -11.384 1.00 96.81 90 ARG A N 1
ATOM 742 C CA . ARG A 1 90 ? 14.319 2.440 -12.648 1.00 96.81 90 ARG A CA 1
ATOM 743 C C . ARG A 1 90 ? 14.659 3.481 -13.715 1.00 96.81 90 ARG A C 1
ATOM 745 O O . ARG A 1 90 ? 14.862 3.123 -14.880 1.00 96.81 90 ARG A O 1
ATOM 752 N N . ASP A 1 91 ? 14.721 4.754 -13.332 1.00 97.19 91 ASP A N 1
ATOM 753 C CA . ASP A 1 91 ? 15.051 5.862 -14.230 1.00 97.19 91 ASP A CA 1
ATOM 754 C C . ASP A 1 91 ? 16.513 5.799 -14.694 1.00 97.19 91 ASP A C 1
ATOM 756 O O . ASP A 1 91 ? 16.792 6.005 -15.879 1.00 97.19 91 ASP A O 1
ATOM 760 N N . ALA A 1 92 ? 17.441 5.452 -13.795 1.00 97.69 92 ALA A N 1
ATOM 761 C CA . ALA A 1 92 ? 18.846 5.229 -14.129 1.00 97.69 92 ALA A CA 1
ATOM 762 C C . ALA A 1 92 ? 19.009 4.056 -15.108 1.00 97.69 92 ALA A C 1
ATOM 764 O O . ALA A 1 92 ? 19.642 4.217 -16.150 1.00 97.69 92 ALA A O 1
ATOM 765 N N . THR A 1 93 ? 18.345 2.928 -14.845 1.00 97.06 93 THR A N 1
ATOM 766 C CA . THR A 1 93 ? 18.343 1.749 -15.729 1.00 97.06 93 THR A CA 1
ATOM 767 C C . THR A 1 93 ? 17.849 2.104 -17.134 1.00 97.06 93 THR A C 1
ATOM 769 O O . THR A 1 93 ? 18.443 1.713 -18.141 1.00 97.06 93 THR A O 1
ATOM 772 N N . LEU A 1 94 ? 16.770 2.888 -17.232 1.00 97.88 94 LEU A N 1
ATOM 773 C CA . LEU A 1 94 ? 16.254 3.349 -18.519 1.00 97.88 94 LEU A CA 1
ATOM 774 C C . LEU A 1 94 ? 17.232 4.296 -19.229 1.00 97.88 94 LEU A C 1
ATOM 776 O O . LEU A 1 94 ? 17.383 4.221 -20.451 1.00 97.88 94 LEU A O 1
ATOM 780 N N . ALA A 1 95 ? 17.873 5.202 -18.489 1.00 97.56 95 ALA A N 1
ATOM 781 C CA . ALA A 1 95 ? 18.860 6.121 -19.042 1.00 97.56 95 ALA A CA 1
ATOM 782 C C . ALA A 1 95 ? 20.079 5.368 -19.595 1.00 97.56 95 ALA A C 1
ATOM 784 O O . ALA A 1 95 ? 20.506 5.650 -20.715 1.00 97.56 95 ALA A O 1
ATOM 785 N N . GLU A 1 96 ? 20.582 4.374 -18.862 1.00 96.50 96 GLU A N 1
ATOM 786 C CA . GLU A 1 96 ? 21.669 3.497 -19.302 1.00 96.50 96 GLU A CA 1
ATOM 787 C C . GLU A 1 96 ? 21.283 2.717 -20.562 1.00 96.50 96 GLU A C 1
ATOM 789 O O . GLU A 1 96 ? 22.014 2.748 -21.552 1.00 96.50 96 GLU A O 1
ATOM 794 N N . ALA A 1 97 ? 20.093 2.108 -20.586 1.00 95.00 97 ALA A N 1
ATOM 795 C CA . ALA A 1 97 ? 19.606 1.367 -21.748 1.00 95.00 97 ALA A CA 1
ATOM 796 C C . ALA A 1 97 ? 19.468 2.254 -23.001 1.00 95.00 97 ALA A C 1
ATOM 798 O O . ALA A 1 97 ? 19.745 1.808 -24.111 1.00 95.00 97 ALA A O 1
ATOM 799 N N . LYS A 1 98 ? 19.063 3.522 -22.840 1.00 95.44 98 LYS A N 1
ATOM 800 C CA . LYS A 1 98 ? 18.978 4.499 -23.942 1.00 95.44 98 LYS A CA 1
ATOM 801 C C . LYS A 1 98 ? 20.339 5.012 -24.407 1.00 95.44 98 LYS A C 1
ATOM 803 O O . LYS A 1 98 ? 20.466 5.407 -25.564 1.00 95.44 98 LYS A O 1
ATOM 808 N N . ALA A 1 99 ? 21.316 5.075 -23.507 1.00 95.69 99 ALA A N 1
ATOM 809 C CA . ALA A 1 99 ? 22.669 5.531 -23.807 1.00 95.69 99 ALA A CA 1
ATOM 810 C C . ALA A 1 99 ? 23.548 4.425 -24.411 1.00 95.69 99 ALA A C 1
ATOM 812 O O . ALA A 1 99 ? 24.597 4.732 -24.983 1.00 95.69 99 ALA A O 1
ATOM 813 N N . ALA A 1 100 ? 23.137 3.160 -24.287 1.00 92.38 100 ALA A N 1
ATOM 814 C CA . ALA A 1 100 ? 23.848 2.028 -24.854 1.00 92.38 100 ALA A CA 1
ATOM 815 C C . ALA A 1 100 ? 24.014 2.173 -26.384 1.00 92.38 100 ALA A C 1
ATOM 817 O O . ALA A 1 100 ? 23.097 2.637 -27.072 1.00 92.38 100 ALA A O 1
ATOM 818 N N . PRO A 1 101 ? 25.179 1.790 -26.940 1.00 91.12 101 PRO A N 1
ATOM 819 C CA . PRO A 1 101 ? 25.377 1.760 -28.385 1.00 91.12 101 PRO A CA 1
ATOM 820 C C . PRO A 1 101 ? 24.407 0.770 -29.051 1.00 91.12 101 PRO A C 1
ATOM 822 O O . PRO A 1 101 ? 23.859 -0.113 -28.392 1.00 91.12 101 PRO A O 1
ATOM 825 N N . ASP A 1 102 ? 24.206 0.896 -30.372 1.00 93.75 102 ASP A N 1
ATOM 826 C CA . ASP A 1 102 ? 23.398 -0.077 -31.125 1.00 93.75 102 ASP A CA 1
ATOM 827 C C . ASP A 1 102 ? 23.910 -1.499 -30.822 1.00 93.75 102 ASP A C 1
ATOM 829 O O . ASP A 1 102 ? 25.110 -1.734 -30.986 1.00 93.75 102 ASP A O 1
ATOM 833 N N . PRO A 1 103 ? 23.043 -2.450 -30.422 1.00 93.50 103 PRO A N 1
ATOM 834 C CA . PRO A 1 103 ? 23.442 -3.823 -30.119 1.00 93.50 103 PRO A CA 1
ATOM 835 C C . PRO A 1 103 ? 24.256 -4.494 -31.232 1.00 93.50 103 PRO A C 1
ATOM 837 O O . PRO A 1 103 ? 25.111 -5.325 -30.963 1.00 93.50 103 PRO A O 1
ATOM 840 N N . ALA A 1 104 ? 24.064 -4.113 -32.498 1.00 92.88 104 ALA A N 1
ATOM 841 C CA . ALA A 1 104 ? 24.872 -4.638 -33.601 1.00 92.88 104 ALA A CA 1
ATOM 842 C C . ALA A 1 104 ? 26.360 -4.221 -33.538 1.00 92.88 104 ALA A C 1
ATOM 844 O O . ALA A 1 104 ? 27.203 -4.820 -34.212 1.00 92.88 104 ALA A O 1
ATOM 845 N N . LEU A 1 105 ? 26.687 -3.182 -32.768 1.00 93.69 105 LEU A N 1
ATOM 846 C CA . LEU A 1 105 ? 28.039 -2.661 -32.555 1.00 93.69 105 LEU A CA 1
ATOM 847 C C . LEU A 1 105 ? 28.674 -3.166 -31.253 1.00 93.69 105 LEU A C 1
ATOM 849 O O . LEU A 1 105 ? 29.866 -2.943 -31.047 1.00 93.69 105 LEU A O 1
ATOM 853 N N . ASP A 1 106 ? 27.903 -3.827 -30.393 1.00 94.06 106 ASP A N 1
ATOM 854 C CA . ASP A 1 106 ? 28.386 -4.375 -29.133 1.00 94.06 106 ASP A CA 1
ATOM 855 C C . ASP A 1 106 ? 29.253 -5.636 -29.372 1.00 94.06 106 ASP A C 1
ATOM 857 O O . ASP A 1 106 ? 28.806 -6.552 -30.072 1.00 94.06 106 ASP A O 1
ATOM 861 N N . PRO A 1 107 ? 30.490 -5.713 -28.835 1.00 94.81 107 PRO A N 1
ATOM 862 C CA . PRO A 1 107 ? 31.396 -6.835 -29.088 1.00 94.81 107 PRO A CA 1
ATOM 863 C C . PRO A 1 107 ? 30.843 -8.202 -28.668 1.00 94.81 107 PRO A C 1
ATOM 865 O O . PRO A 1 107 ? 31.005 -9.174 -29.408 1.00 94.81 107 PRO A O 1
ATOM 868 N N . GLU A 1 108 ? 30.166 -8.284 -27.520 1.00 93.94 108 GLU A N 1
ATOM 869 C CA . GLU A 1 108 ? 29.583 -9.540 -27.027 1.00 93.94 108 GLU A CA 1
ATOM 870 C C . GLU A 1 108 ? 28.437 -9.994 -27.939 1.00 93.94 108 GLU A C 1
ATOM 872 O O . GLU A 1 108 ? 28.339 -11.162 -28.327 1.00 93.94 108 GLU A O 1
ATOM 877 N N . THR A 1 109 ? 27.611 -9.045 -28.379 1.00 95.00 109 THR A N 1
ATOM 878 C CA . THR A 1 109 ? 26.538 -9.295 -29.342 1.00 95.00 109 THR A CA 1
ATOM 879 C C . THR A 1 109 ? 27.091 -9.733 -30.701 1.00 95.00 109 THR A C 1
ATOM 881 O O . THR A 1 109 ? 26.535 -10.635 -31.329 1.00 95.00 109 THR A O 1
ATOM 884 N N . GLN A 1 110 ? 28.204 -9.160 -31.166 1.00 96.00 110 GLN A N 1
ATOM 885 C CA . GLN A 1 110 ? 28.859 -9.583 -32.409 1.00 96.00 110 GLN A CA 1
ATOM 886 C C . GLN A 1 110 ? 29.407 -11.012 -32.329 1.00 96.00 110 GLN A C 1
ATOM 888 O O . GLN A 1 110 ? 29.250 -11.777 -33.286 1.00 96.00 110 GLN A O 1
ATOM 893 N N . GLU A 1 111 ? 30.005 -11.393 -31.198 1.00 96.62 111 GLU A N 1
ATOM 894 C CA . GLU A 1 111 ? 30.454 -12.766 -30.955 1.00 96.62 111 GLU A CA 1
ATOM 895 C C . GLU A 1 111 ? 29.267 -13.740 -30.940 1.00 96.62 111 GLU A C 1
ATOM 897 O O . GLU A 1 111 ? 29.292 -14.771 -31.6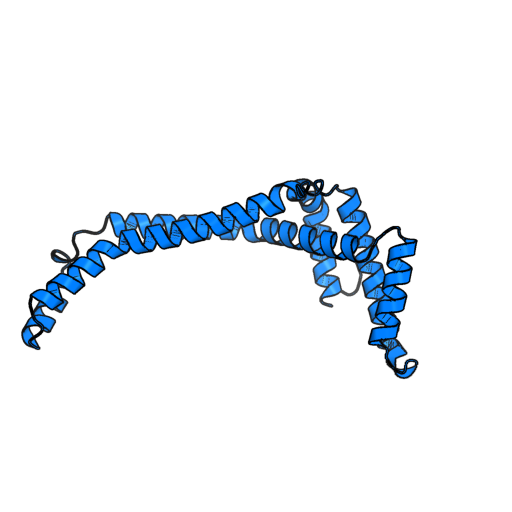18 1.00 96.62 111 GLU A O 1
ATOM 902 N N . MET A 1 112 ? 28.174 -13.370 -30.266 1.00 96.06 112 MET A N 1
ATOM 903 C CA . MET A 1 112 ? 26.930 -14.138 -30.275 1.00 96.06 112 MET A CA 1
ATOM 904 C C . MET A 1 112 ? 26.368 -14.310 -31.694 1.00 96.06 112 MET A C 1
ATOM 906 O O . MET A 1 112 ? 26.022 -15.425 -32.085 1.00 96.06 112 MET A O 1
ATOM 910 N N . ILE A 1 113 ? 26.325 -13.244 -32.500 1.00 96.50 113 ILE A N 1
ATOM 911 C CA . ILE A 1 113 ? 25.884 -13.304 -33.903 1.00 96.50 113 ILE A CA 1
ATOM 912 C C . ILE A 1 113 ? 26.770 -14.254 -34.717 1.00 96.50 113 ILE A C 1
ATOM 914 O O . ILE A 1 113 ? 26.257 -15.035 -35.522 1.00 96.50 113 ILE A O 1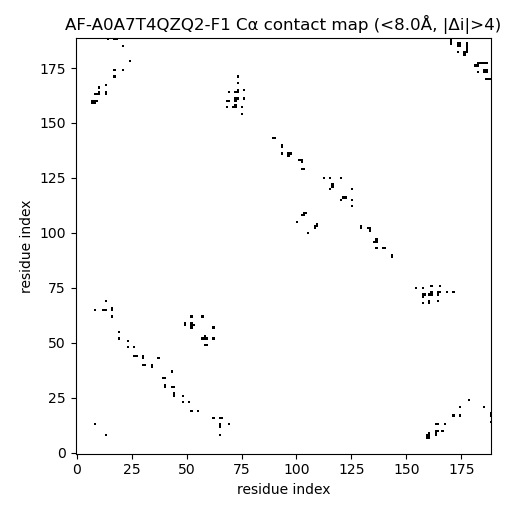
ATOM 918 N N . ALA A 1 114 ? 28.091 -14.215 -34.524 1.00 96.62 114 ALA A N 1
ATOM 919 C CA . ALA A 1 114 ? 29.013 -15.116 -35.211 1.00 96.62 114 ALA A CA 1
ATOM 920 C C . ALA A 1 114 ? 28.739 -16.587 -34.853 1.00 96.62 114 ALA A C 1
ATOM 922 O O . ALA A 1 114 ? 28.659 -17.429 -35.752 1.00 96.62 114 ALA A O 1
ATOM 923 N N . MET A 1 115 ? 28.504 -16.885 -33.571 1.00 96.69 115 MET A N 1
ATOM 924 C CA . MET A 1 115 ? 28.102 -18.222 -33.120 1.00 96.69 115 MET A CA 1
ATOM 925 C C . MET A 1 115 ? 26.754 -18.649 -33.718 1.00 96.69 115 MET A C 1
ATOM 927 O O . MET A 1 115 ? 26.632 -19.766 -34.218 1.00 96.69 115 MET A O 1
ATOM 931 N N . MET A 1 116 ? 25.755 -17.760 -33.737 1.00 96.50 116 MET A N 1
ATOM 932 C CA . MET A 1 116 ? 24.440 -18.029 -34.336 1.00 96.50 116 MET A CA 1
ATOM 933 C C . MET A 1 116 ? 24.550 -18.373 -35.826 1.00 96.50 116 MET A C 1
ATOM 935 O O . MET A 1 116 ? 23.941 -19.338 -36.288 1.00 96.50 116 MET A O 1
ATOM 939 N N . ARG A 1 117 ? 25.380 -17.639 -36.576 1.00 96.56 117 ARG A N 1
ATOM 940 C CA . ARG A 1 117 ? 25.669 -17.949 -37.985 1.00 96.56 117 ARG A CA 1
ATOM 941 C C . ARG A 1 117 ? 26.320 -19.319 -38.144 1.00 96.56 117 ARG A C 1
ATOM 943 O O . ARG A 1 117 ? 25.958 -20.064 -39.051 1.00 96.56 117 ARG A O 1
ATOM 950 N N . GLN A 1 118 ? 27.252 -19.674 -37.260 1.00 97.06 118 GLN A N 1
ATOM 951 C CA . GLN A 1 118 ? 27.955 -20.957 -37.314 1.00 97.06 118 GLN A CA 1
ATOM 952 C C . GLN A 1 118 ? 27.020 -22.157 -37.099 1.00 97.06 118 GLN A C 1
ATOM 954 O O . GLN A 1 118 ? 27.208 -23.194 -37.734 1.00 97.06 118 GLN A O 1
ATOM 959 N N . VAL A 1 119 ? 26.003 -22.020 -36.244 1.00 96.88 119 VAL A N 1
ATOM 960 C CA . VAL A 1 119 ? 25.002 -23.077 -36.002 1.00 96.88 119 VAL A CA 1
ATOM 961 C C . VAL A 1 119 ? 23.842 -23.063 -37.007 1.00 96.88 119 VAL A C 1
ATOM 963 O O . VAL A 1 119 ? 22.929 -23.878 -36.896 1.00 96.88 119 VAL A O 1
ATOM 966 N N . GLY A 1 120 ? 23.892 -22.187 -38.016 1.00 96.62 120 GLY A N 1
ATOM 967 C CA . GLY A 1 120 ? 22.939 -22.152 -39.126 1.00 96.62 120 GLY A CA 1
ATOM 968 C C . GLY A 1 120 ? 21.691 -21.299 -38.894 1.00 96.62 120 GLY A C 1
ATOM 969 O O . GLY A 1 120 ? 20.737 -21.429 -39.661 1.00 96.62 120 GLY A O 1
ATOM 970 N N . THR A 1 121 ? 21.674 -20.430 -37.878 1.00 97.62 121 THR A N 1
ATOM 971 C CA . THR A 1 121 ? 20.581 -19.467 -37.677 1.00 97.62 121 THR A CA 1
ATOM 972 C C . THR A 1 121 ? 20.500 -18.503 -38.861 1.00 97.62 121 THR A C 1
ATOM 974 O O . THR A 1 121 ? 21.521 -18.013 -39.349 1.00 97.62 121 THR A O 1
ATOM 977 N N . SER A 1 122 ? 19.289 -18.211 -39.336 1.00 97.69 122 SER A N 1
ATOM 978 C CA . SER A 1 122 ? 19.104 -17.345 -40.503 1.00 97.69 122 SER A CA 1
ATOM 979 C C . SER A 1 122 ? 19.365 -15.866 -40.188 1.00 97.69 122 SER A C 1
ATOM 981 O O . SER A 1 122 ? 19.120 -15.395 -39.077 1.00 97.69 122 SER A O 1
ATOM 983 N N . GLU A 1 123 ? 19.780 -15.085 -41.194 1.00 95.88 123 GLU A N 1
ATOM 984 C CA . GLU A 1 123 ? 19.932 -13.624 -41.046 1.00 95.88 123 GLU A CA 1
ATOM 985 C C . GLU A 1 123 ? 18.612 -12.942 -40.644 1.00 95.88 123 GLU A C 1
ATOM 987 O O . GLU A 1 123 ? 18.621 -11.957 -39.912 1.00 95.88 123 GLU A O 1
ATOM 992 N N . ALA A 1 124 ? 17.464 -13.488 -41.060 1.00 97.31 124 ALA A N 1
ATOM 993 C CA . ALA A 1 124 ? 16.155 -12.991 -40.642 1.00 97.31 124 ALA A CA 1
ATOM 994 C C . ALA A 1 124 ? 15.911 -13.179 -39.132 1.00 97.31 124 ALA A C 1
ATOM 996 O O . ALA A 1 124 ? 15.363 -12.291 -38.479 1.00 97.31 124 ALA A O 1
ATOM 997 N N . GLU A 1 125 ? 16.328 -14.311 -38.560 1.00 96.50 125 GLU A N 1
ATOM 998 C CA . GLU A 1 125 ? 16.227 -14.571 -37.119 1.00 96.50 125 GLU A CA 1
ATOM 999 C C . GLU A 1 125 ? 17.220 -13.726 -36.315 1.00 96.50 125 GLU A C 1
ATOM 1001 O O . GLU A 1 125 ? 16.848 -13.175 -35.278 1.00 96.50 125 GLU A O 1
ATOM 1006 N N . ILE A 1 126 ? 18.447 -13.556 -36.821 1.00 96.62 126 ILE A N 1
ATOM 1007 C CA . ILE A 1 126 ? 19.455 -12.661 -36.232 1.00 96.62 126 ILE A CA 1
ATOM 1008 C C . ILE A 1 126 ? 18.938 -11.218 -36.209 1.00 96.62 126 ILE A C 1
ATOM 1010 O O . ILE A 1 126 ? 19.009 -10.548 -35.177 1.00 96.62 126 ILE A O 1
ATOM 1014 N N . GLN A 1 127 ? 18.354 -10.747 -37.314 1.00 96.62 127 GLN A N 1
ATOM 1015 C CA . GLN A 1 127 ? 17.782 -9.405 -37.383 1.00 96.62 127 GLN A CA 1
ATOM 1016 C C . GLN A 1 127 ? 16.614 -9.241 -36.407 1.00 96.62 127 GLN A C 1
ATOM 1018 O O . GLN A 1 127 ? 16.541 -8.236 -35.705 1.00 96.62 127 GLN A O 1
ATOM 1023 N N . LYS A 1 128 ? 15.733 -10.243 -36.301 1.00 97.00 128 LYS A N 1
ATOM 1024 C CA . LYS A 1 128 ? 14.621 -10.227 -35.340 1.00 97.00 128 LYS A CA 1
ATOM 1025 C C . LYS A 1 128 ? 15.113 -10.115 -33.894 1.00 97.00 128 LYS A C 1
ATOM 1027 O O . LYS A 1 128 ? 14.500 -9.400 -33.105 1.00 97.00 128 LYS A O 1
ATOM 1032 N N . MET A 1 129 ? 16.196 -10.808 -33.544 1.00 96.38 129 MET A N 1
ATOM 1033 C CA . MET A 1 129 ? 16.827 -10.697 -32.228 1.00 96.38 129 MET A CA 1
ATOM 1034 C C . MET A 1 129 ? 17.396 -9.290 -32.000 1.00 96.38 129 MET A C 1
ATOM 1036 O O . MET A 1 129 ? 17.093 -8.684 -30.978 1.00 96.38 129 MET A O 1
ATOM 1040 N N . LEU A 1 130 ? 18.155 -8.743 -32.954 1.00 96.62 130 LEU A N 1
ATOM 1041 C CA . LEU A 1 130 ? 18.697 -7.381 -32.856 1.00 96.62 130 LEU A CA 1
ATOM 1042 C C . LEU A 1 130 ? 17.594 -6.328 -32.714 1.00 96.62 130 LEU A C 1
ATOM 1044 O O . LEU A 1 130 ? 17.700 -5.426 -31.888 1.00 96.62 130 LEU A O 1
ATOM 1048 N N . ASP A 1 131 ? 16.508 -6.459 -33.473 1.00 97.06 131 ASP A N 1
ATOM 1049 C CA . ASP A 1 131 ? 15.356 -5.565 -33.365 1.00 97.06 131 ASP A CA 1
ATOM 1050 C C . ASP A 1 131 ? 14.657 -5.697 -32.006 1.00 97.06 131 ASP A C 1
ATOM 1052 O O . ASP A 1 131 ? 14.180 -4.701 -31.464 1.00 97.06 131 ASP A O 1
ATOM 1056 N N . ALA A 1 132 ? 14.622 -6.898 -31.420 1.00 95.81 132 ALA A N 1
ATOM 1057 C CA . ALA A 1 132 ? 14.133 -7.092 -30.058 1.00 95.81 132 ALA A CA 1
ATOM 1058 C C . ALA A 1 132 ? 15.054 -6.422 -29.023 1.00 95.81 132 ALA A C 1
ATOM 1060 O O . ALA A 1 132 ? 14.553 -5.742 -28.131 1.00 95.81 132 ALA A O 1
ATOM 1061 N N . MET A 1 133 ? 16.378 -6.538 -29.175 1.00 95.50 133 MET A N 1
ATOM 1062 C CA . MET A 1 133 ? 17.355 -5.873 -28.301 1.00 95.50 133 MET A CA 1
ATOM 1063 C C . MET A 1 133 ? 17.247 -4.346 -28.388 1.00 95.50 133 MET A C 1
ATOM 1065 O O . MET A 1 133 ? 17.204 -3.674 -27.363 1.00 95.50 133 MET A O 1
ATOM 1069 N N . ARG A 1 134 ? 17.098 -3.784 -29.596 1.00 96.00 134 ARG A N 1
ATOM 1070 C CA . ARG A 1 134 ? 16.889 -2.336 -29.797 1.00 96.00 134 ARG A CA 1
ATOM 1071 C C . ARG A 1 134 ? 15.615 -1.808 -29.137 1.00 96.00 134 ARG A C 1
ATOM 1073 O O . ARG A 1 134 ? 15.545 -0.626 -28.827 1.00 96.00 134 ARG A O 1
ATOM 1080 N N . ARG A 1 135 ? 14.612 -2.665 -28.928 1.00 96.62 135 ARG A N 1
ATOM 1081 C CA . ARG A 1 135 ? 13.343 -2.315 -28.269 1.00 96.62 135 ARG A CA 1
ATOM 1082 C C . ARG A 1 135 ? 13.389 -2.420 -26.749 1.00 96.62 135 ARG A C 1
ATOM 1084 O O . ARG A 1 135 ? 12.428 -2.012 -26.104 1.00 96.62 135 ARG A O 1
ATOM 1091 N N . VAL A 1 136 ? 14.462 -2.952 -26.159 1.00 95.81 136 VAL A N 1
ATOM 1092 C CA . VAL A 1 136 ? 14.584 -3.092 -24.698 1.00 95.81 136 VAL A CA 1
ATOM 1093 C C . VAL A 1 136 ? 14.323 -1.768 -23.961 1.00 95.81 136 VAL A C 1
ATOM 1095 O O . VAL A 1 136 ? 13.517 -1.791 -23.030 1.00 95.81 136 VAL A O 1
ATOM 1098 N N . PRO A 1 137 ? 14.871 -0.606 -24.378 1.00 97.31 137 PRO A N 1
ATOM 1099 C CA . PRO A 1 137 ? 14.576 0.664 -23.713 1.00 97.31 137 PRO A CA 1
ATOM 1100 C C . PRO A 1 137 ? 13.089 1.042 -23.744 1.00 97.31 137 PRO A C 1
ATOM 1102 O O . PRO A 1 137 ? 12.582 1.593 -22.770 1.00 97.31 137 PRO A O 1
ATOM 1105 N N . ASP A 1 138 ? 12.372 0.722 -24.825 1.00 97.25 138 ASP A N 1
ATOM 1106 C CA . ASP A 1 138 ? 10.935 0.998 -24.938 1.00 97.25 138 ASP A CA 1
ATOM 1107 C C . ASP A 1 138 ? 10.120 0.098 -24.002 1.00 97.25 138 ASP A C 1
ATOM 1109 O O . ASP A 1 138 ? 9.172 0.559 -23.366 1.00 97.25 138 ASP A O 1
ATOM 1113 N N . VAL A 1 139 ? 10.511 -1.175 -23.875 1.00 97.19 139 VAL A N 1
ATOM 1114 C CA . VAL A 1 139 ? 9.882 -2.124 -22.943 1.00 97.19 139 VAL A CA 1
ATOM 1115 C C . VAL A 1 139 ? 10.100 -1.681 -21.496 1.00 97.19 139 VAL A C 1
ATOM 1117 O O . VAL A 1 139 ? 9.148 -1.663 -20.716 1.00 97.19 139 VAL A O 1
ATOM 1120 N N . ILE A 1 140 ? 11.323 -1.268 -21.143 1.00 97.25 140 ILE A N 1
ATOM 1121 C CA . ILE A 1 140 ? 11.632 -0.716 -19.816 1.00 97.25 140 ILE A CA 1
ATOM 1122 C C . ILE A 1 140 ? 10.803 0.548 -19.570 1.00 97.25 140 ILE A C 1
ATOM 1124 O O . ILE A 1 140 ? 10.156 0.657 -18.534 1.00 97.25 140 ILE A O 1
ATOM 1128 N N . ALA A 1 141 ? 10.753 1.477 -20.530 1.00 97.88 141 ALA A N 1
ATOM 1129 C CA . ALA A 1 141 ? 9.971 2.706 -20.399 1.00 97.88 141 ALA A CA 1
ATOM 1130 C C . ALA A 1 141 ? 8.477 2.425 -20.182 1.00 97.88 141 ALA A C 1
ATOM 1132 O O . ALA A 1 141 ? 7.850 3.055 -19.331 1.00 97.88 141 ALA A O 1
ATOM 1133 N N . GLN A 1 142 ? 7.911 1.467 -20.919 1.00 97.38 142 GLN A N 1
ATOM 1134 C CA . GLN A 1 142 ? 6.521 1.056 -20.748 1.00 97.38 142 GLN A CA 1
ATOM 1135 C C . GLN A 1 142 ? 6.280 0.453 -19.359 1.00 97.38 142 GLN A C 1
ATOM 1137 O O . GLN A 1 142 ? 5.296 0.804 -18.710 1.00 97.38 142 GLN A O 1
ATOM 1142 N N . SER A 1 143 ? 7.174 -0.423 -18.896 1.00 96.62 143 SER A N 1
ATOM 1143 C CA . SER A 1 143 ? 7.091 -1.013 -17.558 1.00 96.62 143 SER A CA 1
ATOM 1144 C C . SER A 1 143 ? 7.183 0.056 -16.467 1.00 96.62 143 SER A C 1
ATOM 1146 O O . SER A 1 143 ? 6.364 0.064 -15.552 1.00 96.62 143 SER A O 1
ATOM 1148 N N . ASN A 1 144 ? 8.131 0.992 -16.579 1.00 97.06 144 ASN A N 1
ATOM 1149 C CA . ASN A 1 144 ? 8.290 2.092 -15.627 1.00 97.06 144 ASN A CA 1
ATOM 1150 C C . ASN A 1 144 ? 7.035 2.971 -15.579 1.00 97.06 144 ASN A C 1
ATOM 1152 O O . ASN A 1 144 ? 6.570 3.295 -14.494 1.00 97.06 144 ASN A O 1
ATOM 1156 N N . ALA A 1 145 ? 6.441 3.293 -16.733 1.00 96.62 145 ALA A N 1
ATOM 1157 C CA . ALA A 1 145 ? 5.215 4.087 -16.798 1.00 96.62 145 ALA A CA 1
ATOM 1158 C C . ALA A 1 145 ? 4.015 3.392 -16.131 1.00 96.62 145 ALA A C 1
ATOM 1160 O O . ALA A 1 145 ? 3.196 4.058 -15.507 1.00 96.62 145 ALA A O 1
ATOM 1161 N N . MET A 1 146 ? 3.910 2.062 -16.241 1.00 95.88 146 MET A N 1
ATOM 1162 C CA . MET A 1 146 ? 2.873 1.300 -15.534 1.00 95.88 146 MET A CA 1
ATOM 1163 C C . MET A 1 146 ? 3.070 1.344 -14.016 1.00 95.88 146 MET A C 1
ATOM 1165 O O . MET A 1 146 ? 2.095 1.491 -13.288 1.00 95.88 146 MET A O 1
ATOM 1169 N N . MET A 1 147 ? 4.312 1.230 -13.537 1.00 94.62 147 MET A N 1
ATOM 1170 C CA . MET A 1 147 ? 4.611 1.315 -12.102 1.00 94.62 147 MET A CA 1
ATOM 1171 C C . MET A 1 147 ? 4.345 2.722 -11.560 1.00 94.62 147 MET A C 1
ATOM 1173 O O . MET A 1 147 ? 3.719 2.864 -10.516 1.00 94.62 147 MET A O 1
ATOM 1177 N N . ASP A 1 148 ? 4.741 3.754 -12.306 1.00 93.56 148 ASP A N 1
ATOM 1178 C CA . ASP A 1 148 ? 4.480 5.148 -11.946 1.00 93.56 148 ASP A CA 1
ATOM 1179 C C . ASP A 1 148 ? 2.970 5.447 -11.865 1.00 93.56 148 ASP A C 1
ATOM 1181 O O . ASP A 1 148 ? 2.536 6.115 -10.934 1.00 93.56 148 ASP A O 1
ATOM 1185 N N . ASP A 1 149 ? 2.150 4.903 -12.774 1.00 95.25 149 ASP A N 1
ATOM 1186 C CA . ASP A 1 149 ? 0.684 5.039 -12.707 1.00 95.25 149 ASP A CA 1
ATOM 1187 C C . ASP A 1 149 ? 0.094 4.358 -11.458 1.00 95.25 149 ASP A C 1
ATOM 1189 O O . ASP A 1 149 ? -0.797 4.907 -10.808 1.00 95.25 149 ASP A O 1
ATOM 1193 N N . VAL A 1 150 ? 0.613 3.188 -11.070 1.00 92.50 150 VAL A N 1
ATOM 1194 C CA . VAL A 1 150 ? 0.202 2.509 -9.828 1.00 92.50 150 VAL A CA 1
ATOM 1195 C C . VAL A 1 150 ? 0.559 3.349 -8.598 1.00 92.50 150 VAL A C 1
ATOM 1197 O O . VAL A 1 150 ? -0.286 3.516 -7.712 1.00 92.50 150 VAL A O 1
ATOM 1200 N N . ASP A 1 151 ? 1.770 3.906 -8.553 1.00 91.31 151 ASP A N 1
ATOM 1201 C CA . ASP A 1 151 ? 2.231 4.767 -7.458 1.00 91.31 151 ASP A CA 1
ATOM 1202 C C . ASP A 1 151 ? 1.414 6.066 -7.376 1.00 91.31 151 ASP A C 1
ATOM 1204 O O . ASP A 1 151 ? 0.996 6.472 -6.287 1.00 91.31 151 ASP A O 1
ATOM 1208 N N . ASP A 1 152 ? 1.115 6.691 -8.518 1.00 92.31 152 ASP A N 1
ATOM 1209 C CA . ASP A 1 152 ? 0.296 7.902 -8.600 1.00 92.31 152 ASP A CA 1
ATOM 1210 C C . ASP A 1 152 ? -1.146 7.637 -8.141 1.00 92.31 152 ASP A C 1
ATOM 1212 O O . ASP A 1 152 ? -1.725 8.435 -7.396 1.00 92.31 152 ASP A O 1
ATOM 1216 N N . GLN A 1 153 ? -1.728 6.496 -8.526 1.00 92.94 153 GLN A N 1
ATOM 1217 C CA . GLN A 1 153 ? -3.060 6.084 -8.076 1.00 92.94 153 GLN A CA 1
ATOM 1218 C C . GLN A 1 153 ? -3.096 5.793 -6.574 1.00 92.94 153 GLN A C 1
ATOM 1220 O O . GLN A 1 153 ? -4.050 6.185 -5.892 1.00 92.94 153 GLN A O 1
ATOM 1225 N N . LEU A 1 154 ? -2.067 5.126 -6.042 1.00 91.31 154 LEU A N 1
ATOM 1226 C CA . LEU A 1 154 ? -1.922 4.901 -4.607 1.00 91.31 154 LEU A CA 1
ATOM 1227 C C . LEU A 1 154 ? -1.830 6.236 -3.867 1.00 91.31 154 LEU A C 1
ATOM 1229 O O . LEU A 1 154 ? -2.608 6.464 -2.939 1.00 91.31 154 LEU A O 1
ATOM 1233 N N . TYR A 1 155 ? -0.943 7.133 -4.305 1.00 92.62 155 TYR A N 1
ATOM 1234 C CA . TYR A 1 155 ? -0.784 8.448 -3.696 1.00 92.62 155 TYR A CA 1
ATOM 1235 C C . TYR A 1 155 ? -2.086 9.246 -3.742 1.00 92.62 155 TYR A C 1
ATOM 1237 O O . TYR A 1 155 ? -2.521 9.745 -2.710 1.00 92.62 155 TYR A O 1
ATOM 1245 N N . ALA A 1 156 ? -2.767 9.316 -4.887 1.00 93.38 156 ALA A N 1
ATOM 1246 C CA . ALA A 1 156 ? -4.038 10.029 -5.011 1.00 93.38 156 ALA A CA 1
ATOM 1247 C C . ALA A 1 156 ? -5.111 9.504 -4.041 1.00 93.38 156 ALA A C 1
ATOM 1249 O O . ALA A 1 156 ? -5.924 10.284 -3.538 1.00 93.38 156 ALA A O 1
ATOM 1250 N N . ARG A 1 157 ? -5.102 8.196 -3.751 1.00 92.81 157 ARG A N 1
ATOM 1251 C CA . ARG A 1 157 ? -6.028 7.564 -2.807 1.00 92.81 157 ARG A CA 1
ATOM 1252 C C . ARG A 1 157 ? -5.732 7.930 -1.352 1.00 92.81 157 ARG A C 1
ATOM 1254 O O . ARG A 1 157 ? -6.677 8.151 -0.600 1.00 92.81 157 ARG A O 1
ATOM 1261 N N . VAL A 1 158 ? -4.458 7.988 -0.958 1.00 95.31 158 VAL A N 1
ATOM 1262 C CA . VAL A 1 158 ? -4.056 8.189 0.449 1.00 95.31 158 VAL A CA 1
ATOM 1263 C C . VAL A 1 158 ? -3.722 9.639 0.796 1.00 95.31 158 VAL A C 1
ATOM 1265 O O . VAL A 1 158 ? -3.808 10.021 1.960 1.00 95.31 158 VAL A O 1
ATOM 1268 N N . ALA A 1 159 ? -3.375 10.467 -0.193 1.00 95.75 159 ALA A N 1
ATOM 1269 C CA . ALA A 1 159 ? -2.944 11.852 -0.009 1.00 95.75 159 ALA A CA 1
ATOM 1270 C C . ALA A 1 159 ? -3.886 12.700 0.860 1.00 95.75 159 ALA A C 1
ATOM 1272 O O . ALA A 1 159 ? -3.373 13.473 1.672 1.00 95.75 159 ALA A O 1
ATOM 1273 N N . PRO A 1 160 ? -5.226 12.567 0.763 1.00 96.94 160 PRO A N 1
ATOM 1274 C CA . PRO A 1 160 ? -6.128 13.304 1.643 1.00 96.94 160 PRO A CA 1
ATOM 1275 C C . PRO A 1 160 ? -5.943 12.974 3.132 1.00 96.94 160 PRO A C 1
ATOM 1277 O O . PRO A 1 160 ? -6.150 13.843 3.975 1.00 96.94 160 PRO A O 1
ATOM 1280 N N . ASP A 1 161 ? -5.535 11.746 3.455 1.00 97.75 161 ASP A N 1
ATOM 1281 C CA . ASP A 1 161 ? -5.487 11.219 4.823 1.00 97.75 161 ASP A CA 1
ATOM 1282 C C . ASP A 1 161 ? -4.102 11.321 5.466 1.00 97.75 161 ASP A C 1
ATOM 1284 O O . ASP A 1 161 ? -4.002 11.339 6.696 1.00 97.75 161 ASP A O 1
ATOM 1288 N N . ILE A 1 162 ? -3.043 11.452 4.654 1.00 96.69 162 ILE A N 1
ATOM 1289 C CA . ILE A 1 162 ? -1.656 11.603 5.125 1.00 96.69 162 ILE A CA 1
ATOM 1290 C C . ILE A 1 162 ? -1.541 12.655 6.242 1.00 96.69 162 ILE A C 1
ATOM 1292 O O . ILE A 1 162 ? -0.984 12.316 7.282 1.00 96.69 162 ILE A O 1
ATOM 1296 N N . PRO A 1 163 ? -2.082 13.889 6.128 1.00 97.06 163 PRO A N 1
ATOM 1297 C CA . PRO A 1 163 ? -1.886 14.906 7.164 1.00 97.06 163 PRO A CA 1
ATOM 1298 C C . PRO A 1 163 ? -2.430 14.514 8.542 1.00 97.06 163 PRO A C 1
ATOM 1300 O O . PRO A 1 163 ? -1.886 14.945 9.558 1.00 97.06 163 PRO A O 1
ATOM 1303 N N . ALA A 1 164 ? -3.509 13.728 8.586 1.00 97.50 164 ALA A N 1
ATOM 1304 C CA . ALA A 1 164 ? -4.069 13.235 9.836 1.00 97.50 164 ALA A CA 1
ATOM 1305 C C . ALA A 1 164 ? -3.274 12.048 10.378 1.00 97.50 164 ALA A C 1
ATOM 1307 O O . ALA A 1 164 ? -3.047 11.986 11.579 1.00 97.50 164 ALA A O 1
ATOM 1308 N N . VAL A 1 165 ? -2.839 11.131 9.512 1.00 97.62 165 VAL A N 1
ATOM 1309 C CA . VAL A 1 165 ? -2.124 9.906 9.902 1.00 97.62 165 VAL A CA 1
ATOM 1310 C C . VAL A 1 165 ? -0.678 10.186 10.315 1.00 97.62 165 VAL A C 1
ATOM 1312 O O . VAL A 1 165 ? -0.208 9.616 11.295 1.00 97.62 165 VAL A O 1
ATOM 1315 N N . GLU A 1 166 ? 0.005 11.111 9.638 1.00 96.00 166 GLU A N 1
ATOM 1316 C CA . GLU A 1 166 ? 1.399 11.495 9.912 1.00 96.00 166 GLU A CA 1
ATOM 1317 C C . GLU A 1 166 ? 1.603 11.941 11.369 1.00 96.00 166 GLU A C 1
ATOM 1319 O O . GLU A 1 166 ? 2.610 11.614 11.990 1.00 96.00 166 GLU A O 1
ATOM 1324 N N . GLN A 1 167 ? 0.614 12.631 11.948 1.00 95.94 167 GLN A N 1
ATOM 1325 C CA . GLN A 1 167 ? 0.657 13.103 13.338 1.00 95.94 167 GLN A CA 1
ATOM 1326 C C . GLN A 1 167 ? 0.705 11.971 14.369 1.00 95.94 167 GLN A C 1
ATOM 1328 O O . GLN A 1 167 ? 1.131 12.212 15.491 1.00 95.94 167 GLN A O 1
ATOM 1333 N N . TRP A 1 168 ? 0.249 10.775 13.993 1.00 96.62 168 TRP A N 1
ATOM 1334 C CA . TRP A 1 168 ? 0.137 9.600 14.859 1.00 96.62 168 TRP A CA 1
ATOM 1335 C C . TRP A 1 168 ? 1.102 8.488 14.446 1.00 96.62 168 TRP A C 1
ATOM 1337 O O . TRP A 1 168 ? 0.908 7.333 14.816 1.00 96.62 168 TRP A O 1
ATOM 1347 N N . ARG A 1 169 ? 2.105 8.790 13.612 1.00 93.94 169 ARG A N 1
ATOM 1348 C CA . ARG A 1 169 ? 2.980 7.777 13.008 1.00 93.94 169 ARG A CA 1
ATOM 1349 C C . ARG A 1 169 ? 3.640 6.876 14.055 1.00 93.94 169 ARG A C 1
ATOM 1351 O O . ARG A 1 169 ? 3.667 5.660 13.882 1.00 93.94 169 ARG A O 1
ATOM 1358 N N . GLU A 1 170 ? 4.165 7.455 15.130 1.00 94.19 170 GLU A N 1
ATOM 1359 C CA . GLU A 1 170 ? 4.846 6.694 16.183 1.00 94.19 170 GLU A CA 1
ATOM 1360 C C . GLU A 1 170 ? 3.855 5.834 16.976 1.00 94.19 170 GLU A C 1
ATOM 1362 O O . GLU A 1 170 ? 4.083 4.643 17.191 1.00 94.19 170 GLU A O 1
ATOM 1367 N N . GLU A 1 171 ? 2.708 6.397 17.348 1.00 95.81 171 GLU A N 1
ATOM 1368 C CA . GLU A 1 171 ? 1.664 5.699 18.089 1.00 95.81 171 GLU A CA 1
ATOM 1369 C C . GLU A 1 171 ? 1.022 4.573 17.274 1.00 95.81 171 GLU A C 1
ATOM 1371 O O . GLU A 1 171 ? 0.705 3.519 17.830 1.00 95.81 171 GLU A O 1
ATOM 1376 N N . LEU A 1 172 ? 0.847 4.767 15.964 1.00 96.69 172 LEU A N 1
ATOM 1377 C CA . LEU A 1 172 ? 0.348 3.748 15.042 1.00 96.69 172 LEU A CA 1
ATOM 1378 C C . LEU A 1 172 ? 1.358 2.613 14.877 1.00 96.69 172 LEU A C 1
ATOM 1380 O O . LE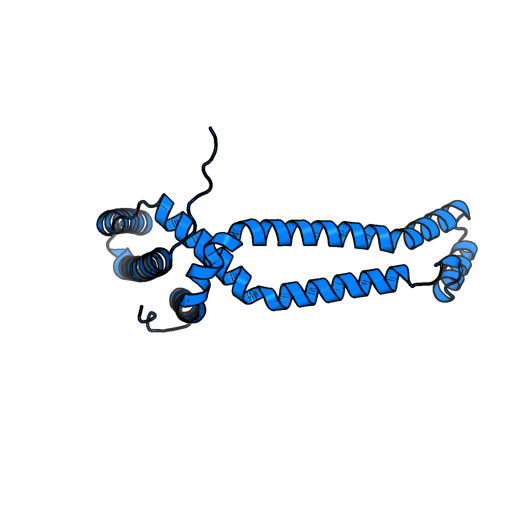U A 1 172 ? 0.963 1.452 14.970 1.00 96.69 172 LEU A O 1
ATOM 1384 N N . ALA A 1 173 ? 2.652 2.912 14.736 1.00 94.62 173 ALA A N 1
ATOM 1385 C CA . ALA A 1 173 ? 3.690 1.882 14.737 1.00 94.62 173 ALA A CA 1
ATOM 1386 C C . ALA A 1 173 ? 3.653 1.062 16.041 1.00 94.62 173 ALA A C 1
ATOM 1388 O O . ALA A 1 173 ? 3.571 -0.168 16.017 1.00 94.62 173 ALA A O 1
ATOM 1389 N N . MET A 1 174 ? 3.579 1.739 17.192 1.00 95.88 174 MET A N 1
ATOM 1390 C CA . MET A 1 174 ? 3.444 1.091 18.500 1.00 95.88 174 MET A CA 1
ATOM 1391 C C . MET A 1 174 ? 2.139 0.293 18.654 1.00 95.88 174 MET A C 1
ATOM 1393 O O . MET A 1 174 ? 2.110 -0.704 19.389 1.00 95.88 174 MET A O 1
ATOM 1397 N N . LEU A 1 175 ? 1.044 0.742 18.033 1.00 96.81 175 LEU A N 1
ATOM 1398 C CA . LEU A 1 175 ? -0.232 0.030 17.996 1.00 96.81 175 LEU A CA 1
ATOM 1399 C C . LEU A 1 175 ? -0.090 -1.265 17.200 1.00 96.81 175 LEU A C 1
ATOM 1401 O O . LEU A 1 175 ? -0.464 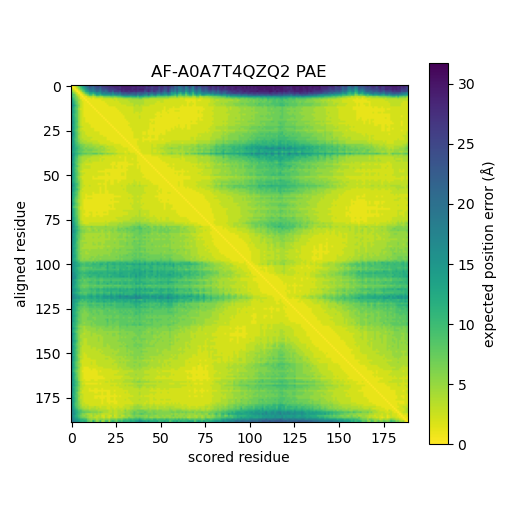-2.316 17.714 1.00 96.81 175 LEU A O 1
ATOM 1405 N N . TYR A 1 176 ? 0.463 -1.207 15.987 1.00 95.69 176 TYR A N 1
ATOM 1406 C CA . TYR A 1 176 ? 0.638 -2.379 15.131 1.00 95.69 176 TYR A CA 1
ATOM 1407 C C . TYR A 1 176 ? 1.582 -3.411 15.752 1.00 95.69 176 TYR A C 1
ATOM 1409 O O . TYR A 1 176 ? 1.246 -4.596 15.765 1.00 95.69 176 TYR A O 1
ATOM 1417 N N . ASP A 1 177 ? 2.680 -2.979 16.375 1.00 96.00 177 ASP A N 1
ATOM 1418 C CA . ASP A 1 177 ? 3.573 -3.876 17.117 1.00 96.00 177 ASP A CA 1
ATOM 1419 C C . ASP A 1 177 ? 2.863 -4.576 18.280 1.00 96.00 177 ASP A C 1
ATOM 1421 O O . ASP A 1 177 ? 3.038 -5.776 18.504 1.00 96.00 177 ASP A O 1
ATOM 1425 N N . TRP A 1 178 ? 2.028 -3.847 19.023 1.00 97.19 178 TRP A N 1
ATOM 1426 C CA . TRP A 1 178 ? 1.239 -4.436 20.103 1.00 97.19 178 TRP A CA 1
ATOM 1427 C C . TRP A 1 178 ? 0.178 -5.410 19.577 1.00 97.19 178 TRP A C 1
ATOM 1429 O O . TRP A 1 178 ? 0.055 -6.516 20.099 1.00 97.19 178 TRP A O 1
ATOM 1439 N N . LEU A 1 179 ? -0.544 -5.051 18.510 1.00 95.94 179 LEU A N 1
ATOM 1440 C CA . LEU A 1 179 ? -1.529 -5.929 17.866 1.00 95.94 179 LE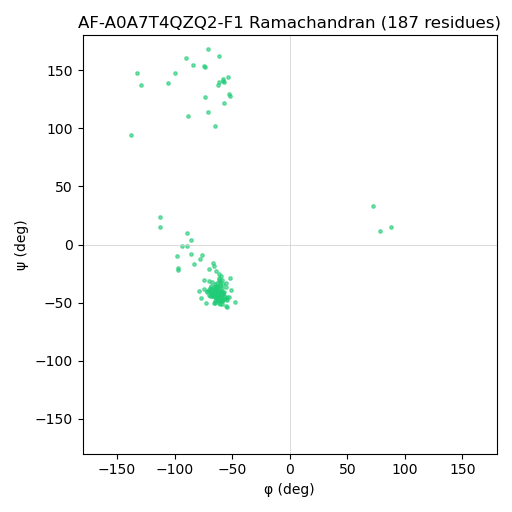U A CA 1
ATOM 1441 C C . LEU A 1 179 ? -0.894 -7.222 17.329 1.00 95.94 179 LEU A C 1
ATOM 1443 O O . LEU A 1 179 ? -1.545 -8.269 17.348 1.00 95.94 179 LEU A O 1
ATOM 1447 N N . ALA A 1 180 ? 0.362 -7.157 16.876 1.00 95.12 180 ALA A N 1
ATOM 1448 C CA . ALA A 1 180 ? 1.150 -8.306 16.432 1.00 95.12 180 ALA A CA 1
ATOM 1449 C C . ALA A 1 180 ? 1.691 -9.168 17.590 1.00 95.12 180 ALA A C 1
ATOM 1451 O O . ALA A 1 180 ? 2.210 -10.258 17.354 1.00 95.12 180 ALA A O 1
ATOM 1452 N N . GLY A 1 181 ? 1.565 -8.712 18.841 1.00 94.19 181 GLY A N 1
ATOM 1453 C CA . GLY A 1 181 ? 2.123 -9.385 20.014 1.00 94.19 181 GLY A CA 1
ATOM 1454 C C . GLY A 1 181 ? 3.626 -9.158 20.210 1.00 94.19 181 GLY A C 1
ATOM 1455 O O . GLY A 1 181 ? 4.227 -9.817 21.056 1.00 94.19 181 GLY A O 1
ATOM 1456 N N . ASN A 1 182 ? 4.230 -8.215 19.477 1.00 95.44 182 ASN A N 1
ATOM 1457 C CA . ASN A 1 182 ? 5.636 -7.825 19.632 1.00 95.44 182 ASN A CA 1
ATOM 1458 C C . ASN A 1 182 ? 5.855 -6.904 20.846 1.00 95.44 182 ASN A C 1
ATOM 1460 O O . ASN A 1 182 ? 6.990 -6.681 21.265 1.00 95.44 182 ASN A O 1
ATOM 1464 N N . ARG A 1 183 ? 4.770 -6.379 21.432 1.00 93.50 183 ARG A N 1
ATOM 1465 C CA . ARG A 1 183 ? 4.780 -5.545 22.640 1.00 93.50 183 ARG A CA 1
ATOM 1466 C C . ARG A 1 183 ? 3.721 -6.008 23.642 1.00 93.50 183 ARG A C 1
ATOM 1468 O O . ARG A 1 183 ? 2.655 -6.468 23.249 1.00 93.50 183 ARG A O 1
ATOM 1475 N N . ALA A 1 184 ? 4.009 -5.857 24.938 1.00 89.94 184 ALA A N 1
ATOM 1476 C CA . ALA A 1 184 ? 3.098 -6.241 26.020 1.00 89.94 184 ALA A CA 1
ATOM 1477 C C . ALA A 1 184 ? 1.946 -5.238 26.224 1.00 89.94 184 ALA A C 1
ATOM 1479 O O . ALA A 1 184 ? 0.781 -5.629 26.318 1.00 89.94 184 ALA A O 1
ATOM 1480 N N . ASP A 1 185 ? 2.272 -3.946 26.254 1.00 91.88 185 ASP A N 1
ATOM 1481 C CA . ASP A 1 185 ? 1.318 -2.877 26.556 1.00 91.88 185 ASP A CA 1
ATOM 1482 C C . ASP A 1 185 ? 0.818 -2.181 25.283 1.00 91.88 185 ASP A C 1
ATOM 1484 O O . ASP A 1 185 ? 1.589 -2.063 24.333 1.00 91.88 185 ASP A O 1
ATOM 1488 N N . PRO A 1 186 ? -0.437 -1.693 25.235 1.00 90.94 186 PRO A N 1
ATOM 1489 C CA . PRO A 1 186 ? -0.929 -0.850 24.143 1.00 90.94 186 PRO A CA 1
ATOM 1490 C C . PRO A 1 186 ? -0.295 0.554 24.181 1.00 90.94 186 PRO A C 1
ATOM 1492 O O . PRO A 1 186 ? 0.397 0.905 25.142 1.00 90.94 186 PRO A O 1
ATOM 1495 N N . PRO A 1 187 ? -0.443 1.378 23.125 1.00 90.06 187 PRO A N 1
ATOM 1496 C CA . PRO A 1 187 ? 0.065 2.747 23.152 1.00 90.06 187 PRO A CA 1
ATOM 1497 C C . PRO A 1 187 ? -0.835 3.622 24.031 1.00 90.06 187 PRO A C 1
ATOM 1499 O O . PRO A 1 187 ? -2.022 3.332 24.196 1.00 90.06 187 PRO A O 1
ATOM 1502 N N . SER A 1 188 ? -0.262 4.685 24.593 1.00 85.81 188 SER A N 1
ATOM 1503 C CA . SER A 1 188 ? -1.012 5.714 25.318 1.00 85.81 188 SER A CA 1
ATOM 1504 C C . SER A 1 188 ? -1.459 6.775 24.315 1.00 85.81 188 SER A C 1
ATOM 1506 O O . SER A 1 188 ? -0.606 7.473 23.776 1.00 85.81 188 SER A O 1
ATOM 1508 N N . LEU A 1 189 ? -2.766 6.858 24.046 1.00 80.62 189 LEU A N 1
ATOM 1509 C CA . LEU A 1 189 ? -3.376 7.743 23.041 1.00 80.62 189 LEU A CA 1
ATOM 1510 C C . LEU A 1 189 ? -4.154 8.906 23.669 1.00 80.62 189 LEU A C 1
ATOM 1512 O O . LEU A 1 189 ? -4.700 8.740 24.782 1.00 80.62 189 LEU A O 1
#

pLDDT: mean 94.21, std 9.15, range [34.16, 98.44]

Mean predicted aligned error: 5.36 Å

Foldseek 3Di:
DPPDDDAADALVLVVLLLVLLVVLLVLLVVLVVVVVVDPDSPVVSVVVSQVSCVVSPHHPVSSVVSVVLLVLLLVCVVCVVVVVVVLVVLVVVLVCLVPDDQLCPDPVSVVVVVVCVVVPNDPVVNVVVSVVSNCVSVVSVVVSVVVVVVVVVSCVSRVSHNVSSVVCNVLVVQQVCVSVVVDDDHGDD

Nearest PDB structures (foldseek):
  6h2e-assembly1_P-2  TM=2.768E-01  e=2.419E+00  Aeromonas hydrophila subsp. hydrophila AL09-71

Solvent-accessible surface area (backbone atoms only — not comparable to full-atom values): 10612 Å² total; per-residue (Å²): 131,84,78,72,77,77,78,60,53,46,52,65,53,52,51,53,49,51,57,49,51,52,53,51,48,54,49,49,53,51,41,64,76,46,36,90,80,39,100,50,43,65,63,52,42,53,56,52,46,55,53,50,36,48,75,75,74,34,52,71,68,58,50,53,49,49,51,52,52,49,48,53,24,47,52,47,66,72,44,45,66,57,56,52,51,53,49,52,51,54,52,48,53,40,50,51,52,64,68,50,72,61,60,87,74,35,68,70,48,43,52,49,51,51,52,40,50,73,76,64,54,50,72,69,58,53,49,53,49,52,55,51,60,70,40,44,39,57,54,49,50,52,54,51,53,54,52,50,51,53,52,50,52,50,44,68,70,27,57,63,32,34,75,27,45,6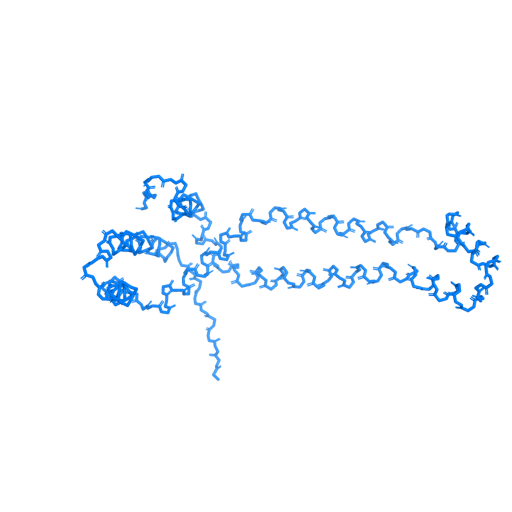2,79,40,47,68,53,50,53,43,38,53,38,25,77,70,64,77,36,94,62,74,59,90,128

Organism: NCBI:txid2794344